Protein 5XP0 (pdb70)

Sequence (269 aa):
HTLLLITKPSLQATALLQHLKQSLAITGKLHNIQRSLEDISAGCIVLMDMMEADKKLIHYWQDNLSRKNNNIKTLLLNTPDDYPYREIENWPHINGVFYATEDQEHVVSGLQGILRGECYFSQKLASYLITHHSSHGHTLLLITKPSLQATALLQHLKQSLAITGKLHNIQRSLEDISAGCIVLMDMMEADKKLIHYWQDNLSRKNNNIKTLLLNTPDDYPYREIENWPHINGVFYATEDQEHVVSGLQGILRGECYFSQKLASYLITH

InterPro domains:
  IPR000792 Transcription regulator LuxR, C-terminal [PF00196] (155-210)
  IPR000792 Transcription regulator LuxR, C-terminal [PR00038] (156-170)
  IPR000792 Transcription regulator LuxR, C-terminal [PR00038] (170-186)
  IPR000792 Transcription regulator LuxR, C-terminal [PR00038] (186-198)
  IPR000792 Transcription regulator LuxR, C-terminal [PS00622] (170-197)
  IPR000792 Transcription regulator LuxR, C-terminal [PS50043] (149-214)
  IPR000792 Transcription regulator LuxR, C-terminal [SM00421] (153-210)
  IPR000792 Transcription regulator LuxR, C-terminal [cd06170] (156-212)
  IPR016032 Signal transduction response regulator, C-terminal effector [SSF46894] (148-212)
  IPR036388 Winged helix-like DNA-binding domain superfamily [G3DSA:1.10.10.10] (149-214)
  IPR049151 CsgD-like, receiver domain [PF21155] (24-132)

Organism: Salmonella typhimurium (strain LT2 / SGSC1412 / ATCC 700720) (NCBI:txid99287)

Secondary structure (DSSP, 8-state):
-EEEEEE---HHHHHHHHHHHHHHT-EEEEEETTS------TTEEEEEEGGG--HHHHHHHHHHHHSS-SS-EEEEES--SSS-HHHHHTSTTEEEE---SS-HHHHHHHHHHHHTT--B--HHHHHHHHT-/--SSS-EEEEEE---HHHHHHHHHHHHHHT--EEEEETTS--S---TTEEEEEEGGG--HHHHHHHHHHHHT--SS-EEEEESPPTT--HHHHHHSTTEEEE---SS-HHHHHHHHHHHHTT--B--HHHHHHHHT-

Solvent-accessible surface area: 13305 Å² total; per-residue (Å²): 109,24,1,15,0,0,0,53,38,5,0,10,0,15,4,0,14,60,63,1,52,134,46,17,95,31,80,3,128,48,25,36,3,136,160,90,52,103,84,16,67,67,21,6,1,0,0,0,1,10,70,36,20,84,136,179,33,10,132,76,0,28,92,29,4,63,61,53,54,76,109,8,45,0,0,0,0,4,4,76,93,123,16,47,58,152,36,0,78,100,4,23,52,31,27,0,3,2,57,30,39,133,63,7,103,94,2,20,60,5,0,70,3,0,50,156,61,83,72,53,40,56,163,155,0,28,60,81,38,142,104,103,140,66,97,96,30,28,21,2,17,0,0,0,54,35,5,0,10,0,11,4,0,14,48,60,0,64,141,50,18,97,20,72,2,138,48,29,41,4,134,165,86,51,110,85,39,70,57,7,6,2,2,0,1,1,10,72,32,22,78,173,170,28,33,118,76,1,35,67,18,10,63,177,30,48,52,117,9,49,0,0,0,0,3,5,65,109,131,27,45,51,155,66,0,76,100,3,25,60,29,23,0,6,2,88,29,29,148,57,15,108,95,0,17,64,4,2,69,5,0,42,154,61,87,71,61,42,64,164,143,2,28,60,83,34,138,105,99

Structure (mmCIF, N/CA/C/O backbone):
data_5XP0
#
_entry.id   5XP0
#
_cell.length_a   57.758
_cell.length_b   57.758
_cell.length_c   207.742
_cell.angle_alpha   90.00
_cell.angle_beta   90.00
_cell.angle_gamma   90.00
#
_symmetry.space_group_name_H-M   'P 41 21 2'
#
loop_
_entity.id
_entity.type
_entity.pdbx_description
1 polymer 'Probable csgAB operon transcriptional regulatory protein'
2 non-polymer 'MAGNESIUM ION'
3 water water
#
loop_
_atom_site.group_PDB
_atom_site.id
_atom_site.type_symbol
_atom_site.label_atom_id
_atom_site.label_alt_id
_atom_site.label_comp_id
_atom_site.label_asym_id
_atom_site.label_entity_id
_atom_site.label_seq_id
_atom_site.pdbx_PDB_ins_code
_atom_site.Cartn_x
_atom_site.Cartn_y
_atom_site.Cartn_z
_atom_site.occupancy
_atom_site.B_iso_or_equiv
_atom_site.auth_seq_id
_atom_site.auth_comp_id
_atom_site.auth_asym_id
_atom_site.auth_atom_id
_atom_site.pdbx_PDB_model_num
ATOM 1 N N . HIS A 1 18 ? -24.199 23.015 -18.843 1.00 55.61 11 HIS A N 1
ATOM 2 C CA . HIS A 1 18 ? -23.432 21.770 -18.660 1.00 54.06 11 HIS A CA 1
ATOM 3 C C . HIS A 1 18 ? -23.136 21.003 -19.945 1.00 41.18 11 HIS A C 1
ATOM 4 O O . HIS A 1 18 ? -23.998 20.785 -20.760 1.00 41.50 11 HIS A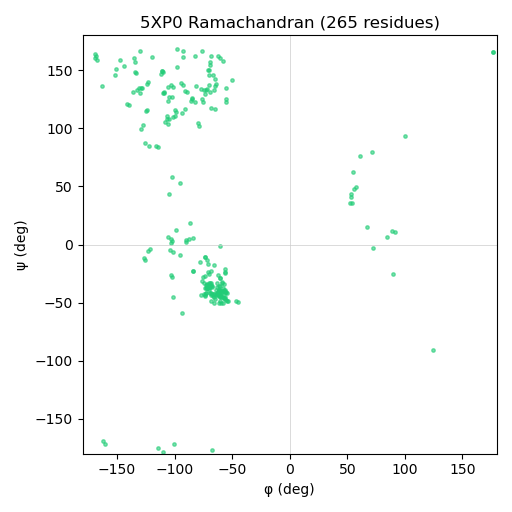 O 1
ATOM 18 N N . THR A 1 19 ? -21.891 20.556 -20.073 1.00 32.65 12 THR A N 1
ATOM 19 C CA . THR A 1 19 ? -21.473 19.782 -21.229 1.00 28.75 12 THR A CA 1
ATOM 20 C C . THR A 1 19 ? -20.349 18.848 -20.784 1.00 32.17 12 THR A C 1
ATOM 21 O O . THR A 1 19 ? -19.646 19.123 -19.803 1.00 34.37 12 THR A O 1
ATOM 32 N N . LEU A 1 20 ? -20.236 17.699 -21.447 1.00 24.62 13 LEU A N 1
ATOM 33 C CA . LEU A 1 20 ? -19.239 16.701 -21.065 1.00 26.15 13 LEU A CA 1
ATOM 34 C C . LEU A 1 20 ? -18.001 16.903 -21.909 1.00 27.98 13 LEU A C 1
ATOM 35 O O . LEU A 1 20 ? -18.106 17.163 -23.108 1.00 29.37 13 LEU A O 1
ATOM 51 N N . LEU A 1 21 ? -16.826 16.779 -21.289 1.00 23.51 14 LEU A N 1
ATOM 52 C CA . LEU A 1 21 ? -15.559 16.882 -22.034 1.00 24.74 14 LEU A CA 1
ATOM 53 C C . LEU A 1 21 ? -14.777 15.651 -21.622 1.00 23.57 14 LEU A C 1
ATOM 54 O O . LEU A 1 21 ? -14.244 15.577 -20.508 1.00 26.96 14 LEU A O 1
ATOM 70 N N . LEU A 1 22 ? -14.810 14.641 -22.471 1.00 23.79 15 LEU A N 1
ATOM 71 C CA . LEU A 1 22 ? -14.173 13.385 -22.144 1.00 19.44 15 LEU A CA 1
ATOM 72 C C . LEU A 1 22 ? -12.753 13.481 -22.677 1.00 22.04 15 LEU A C 1
ATOM 73 O O . LEU A 1 22 ? -12.555 13.639 -23.885 1.00 27.11 15 LEU A O 1
ATOM 89 N N . ILE A 1 23 ? -11.775 13.427 -21.785 1.00 23.37 16 ILE A N 1
ATOM 90 C CA . ILE A 1 23 ? -10.375 13.618 -22.156 1.00 21.15 16 ILE A CA 1
ATOM 91 C C . ILE A 1 23 ? -9.717 12.245 -22.086 1.00 30.27 16 ILE A C 1
ATOM 92 O O . ILE A 1 23 ? -9.486 11.689 -21.007 1.00 24.77 16 ILE A O 1
ATOM 108 N N . THR A 1 24 ? -9.399 11.680 -23.230 1.00 25.32 17 THR A N 1
ATOM 109 C CA . THR A 1 24 ? -8.985 10.283 -23.242 1.00 21.11 17 THR A CA 1
ATOM 110 C C . THR A 1 24 ? -8.225 10.039 -24.531 1.00 22.55 17 THR A C 1
ATOM 111 O O . THR A 1 24 ? -7.864 10.982 -25.241 1.00 23.85 17 THR A O 1
ATOM 122 N N . LYS A 1 25 ? -7.923 8.757 -24.796 1.00 26.70 18 LYS A N 1
ATOM 123 C CA . LYS A 1 25 ? -7.396 8.382 -26.093 1.00 28.80 18 LYS A CA 1
ATOM 124 C C . LYS A 1 25 ? -8.565 8.162 -27.056 1.00 23.73 18 LYS A C 1
ATOM 125 O O . LYS A 1 25 ? -9.459 7.377 -26.763 1.00 26.87 18 LYS A O 1
ATOM 144 N N . PRO A 1 26 ? -8.591 8.814 -28.203 1.00 23.64 19 PRO A N 1
ATOM 145 C CA . PRO A 1 26 ? -9.743 8.646 -29.098 1.00 25.36 19 PRO A CA 1
ATOM 146 C C . PRO A 1 26 ? -9.828 7.205 -29.580 1.00 32.52 19 PRO A C 1
ATOM 147 O O . PRO A 1 26 ? -8.824 6.573 -29.889 1.00 26.31 19 PRO A O 1
ATOM 158 N N . SER A 1 27 ? -11.031 6.674 -29.607 1.00 30.63 20 SER A N 1
ATOM 159 C CA . SER A 1 27 ? -11.217 5.274 -29.941 1.00 30.14 20 SER A CA 1
ATOM 160 C C . SER A 1 27 ? -12.706 5.099 -30.136 1.00 32.38 20 SER A C 1
ATOM 161 O O . SER A 1 27 ? -13.501 5.943 -29.701 1.00 25.20 20 SER A O 1
ATOM 169 N N . LEU A 1 28 ? -13.083 4.021 -30.831 1.00 30.29 21 LEU A N 1
ATOM 170 C CA . LEU A 1 28 ? -14.500 3.764 -31.009 1.00 24.50 21 LEU A CA 1
ATOM 171 C C . LEU A 1 28 ? -15.166 3.633 -29.657 1.00 21.99 21 LEU A C 1
ATOM 172 O O . LEU A 1 28 ? -16.288 4.118 -29.443 1.00 24.52 21 LEU A O 1
ATOM 188 N N . GLN A 1 29 ? -14.491 2.975 -28.716 1.00 23.21 22 GLN A N 1
ATOM 189 C CA . GLN A 1 29 ? -15.141 2.767 -27.443 1.00 23.87 22 GLN A CA 1
ATOM 190 C C . GLN A 1 29 ? -15.305 4.086 -26.704 1.00 23.46 22 GLN A C 1
ATOM 191 O O . GLN A 1 29 ? -16.338 4.300 -26.074 1.00 24.96 22 GLN A O 1
ATOM 205 N N . ALA A 1 30 ? -14.358 5.020 -26.837 1.00 25.93 23 ALA A N 1
ATOM 206 C CA . ALA A 1 30 ? -14.548 6.327 -26.207 1.00 19.20 23 ALA A CA 1
ATOM 207 C C . ALA A 1 30 ? -15.764 7.048 -26.778 1.00 23.76 23 ALA A C 1
ATOM 208 O O . ALA A 1 30 ? -16.568 7.625 -26.030 1.00 25.01 23 ALA A O 1
ATOM 215 N N . THR A 1 31 ? -15.942 7.002 -28.096 1.00 24.87 24 THR A N 1
ATOM 216 C CA . THR A 1 31 ? -17.143 7.579 -28.674 1.00 25.37 24 THR A CA 1
ATOM 217 C C . THR A 1 31 ? -18.378 6.874 -28.153 1.00 23.70 24 THR A C 1
ATOM 218 O O . THR A 1 31 ? -19.385 7.532 -27.871 1.00 23.66 24 THR A O 1
ATOM 229 N N . ALA A 1 32 ? -18.325 5.535 -27.985 1.00 27.41 25 ALA A N 1
ATOM 230 C CA . ALA A 1 32 ? -19.480 4.813 -27.473 1.00 28.41 25 ALA A CA 1
ATOM 231 C C . ALA A 1 32 ? -19.839 5.276 -26.062 1.00 30.79 25 ALA A C 1
ATOM 232 O O . ALA A 1 32 ? -21.016 5.430 -25.730 1.00 25.87 25 ALA A O 1
ATOM 239 N N . LEU A 1 33 ? -18.851 5.467 -25.211 1.00 23.92 26 LEU A N 1
ATOM 240 C CA . LEU A 1 33 ? -19.151 5.931 -23.849 1.00 27.35 26 LEU A CA 1
ATOM 241 C C . LEU A 1 33 ? -19.701 7.356 -23.874 1.00 19.32 26 LEU A C 1
ATOM 242 O O . LEU A 1 33 ? -20.711 7.660 -23.219 1.00 27.14 26 LEU A O 1
ATOM 258 N N . LEU A 1 34 ? -19.072 8.236 -24.659 1.00 24.03 27 LEU A N 1
ATOM 259 C CA . LEU A 1 34 ? -19.542 9.620 -24.718 1.00 24.06 27 LEU A CA 1
ATOM 260 C C . LEU A 1 34 ? -20.994 9.670 -25.146 1.00 28.10 27 LEU A C 1
ATOM 261 O O . LEU A 1 34 ? -21.803 10.358 -24.524 1.00 23.96 27 LEU A O 1
ATOM 277 N N . GLN A 1 35 ? -21.356 8.911 -26.183 1.00 24.77 28 GLN A N 1
ATOM 278 C CA . GLN A 1 35 ? -22.735 8.896 -26.636 1.00 25.61 28 GLN A CA 1
ATOM 279 C C . GLN A 1 35 ? -23.661 8.390 -25.538 1.00 21.91 28 GLN A C 1
ATOM 280 O O . GLN A 1 35 ? -24.766 8.928 -25.356 1.00 27.16 28 GLN A O 1
ATOM 294 N N . HIS A 1 36 ? -23.262 7.322 -24.845 1.00 24.75 29 HIS A N 1
ATOM 295 C CA . HIS A 1 36 ? -24.110 6.794 -23.788 1.00 28.77 29 HIS A CA 1
ATOM 296 C C . HIS A 1 36 ? -24.304 7.837 -22.680 1.00 28.73 29 HIS A C 1
ATOM 297 O O . HIS A 1 36 ? -25.418 8.019 -22.188 1.00 25.89 29 HIS A O 1
ATOM 311 N N . LEU A 1 37 ? -23.238 8.557 -22.299 1.00 25.77 30 LEU A N 1
ATOM 312 C CA . LEU A 1 37 ? -23.384 9.553 -21.219 1.00 30.23 30 LEU A CA 1
ATOM 313 C C . LEU A 1 37 ? -24.236 10.732 -21.673 1.00 31.44 30 LEU A C 1
ATOM 314 O O . LEU A 1 37 ? -25.092 11.221 -20.925 1.00 27.98 30 LEU A O 1
ATOM 330 N N . LYS A 1 38 ? -24.028 11.192 -22.905 1.00 25.83 31 LYS A N 1
ATOM 331 C CA . LYS A 1 38 ? -24.835 12.277 -23.453 1.00 25.09 31 LYS A CA 1
ATOM 332 C C . LYS A 1 38 ? -26.295 11.918 -23.450 1.00 25.13 31 LYS A C 1
ATOM 333 O O . LYS A 1 38 ? -27.147 12.747 -23.126 1.00 28.76 31 LYS A O 1
ATOM 352 N N . GLN A 1 39 ? -26.603 10.700 -23.874 1.00 28.11 32 GLN A N 1
ATOM 353 C CA . GLN A 1 39 ? -27.989 10.264 -23.994 1.00 23.14 32 GLN A CA 1
ATOM 354 C C . GLN A 1 39 ? -28.607 9.982 -22.647 1.00 30.21 32 GLN A C 1
ATOM 355 O O . GLN A 1 39 ? -29.825 10.160 -22.482 1.00 34.22 32 GLN A O 1
ATOM 369 N N . SER A 1 40 ? -27.807 9.505 -21.690 1.00 29.55 33 SER A N 1
ATOM 370 C CA . SER A 1 40 ? -28.324 9.215 -20.359 1.00 29.72 33 SER A CA 1
ATOM 371 C C . SER A 1 40 ? -28.540 10.482 -19.534 1.00 34.33 33 SER A C 1
ATOM 372 O O . SER A 1 40 ? -29.404 10.513 -18.656 1.00 32.75 33 SER A O 1
ATOM 380 N N . LEU A 1 41 ? -27.741 11.505 -19.758 1.00 29.93 34 LEU A N 1
ATOM 381 C CA . LEU A 1 41 ? -27.829 12.749 -19.017 1.00 32.00 34 LEU A CA 1
ATOM 382 C C . LEU A 1 41 ? -28.535 13.888 -19.733 1.00 39.05 34 LEU A C 1
ATOM 383 O O . LEU A 1 41 ? -28.663 14.965 -19.164 1.00 31.50 34 LEU A O 1
ATOM 399 N N . ALA A 1 42 ? -28.889 13.709 -20.988 1.00 33.78 35 ALA A N 1
ATOM 400 C CA . ALA A 1 42 ? -29.471 14.736 -21.828 1.00 25.52 35 ALA A CA 1
ATOM 401 C C . ALA A 1 42 ? -28.600 15.978 -21.919 1.00 30.47 35 ALA A C 1
ATOM 402 O O . ALA A 1 42 ? -29.109 17.095 -21.944 1.00 28.68 35 ALA A O 1
ATOM 409 N N . ILE A 1 43 ? -27.297 15.785 -22.175 1.00 29.67 36 ILE A N 1
ATOM 410 C CA . ILE A 1 43 ? -26.400 16.925 -22.371 1.00 34.93 36 ILE A CA 1
ATOM 411 C C . ILE A 1 43 ? -25.483 16.679 -23.574 1.00 26.87 36 ILE A C 1
ATOM 412 O O . ILE A 1 43 ? -25.345 15.566 -24.061 1.00 29.27 36 ILE A O 1
ATOM 428 N N . THR A 1 44 ? -24.922 17.758 -24.088 1.00 31.75 37 THR A N 1
ATOM 429 C CA . THR A 1 44 ? -23.942 17.703 -25.165 1.00 33.68 37 THR A CA 1
ATOM 430 C C . THR A 1 44 ? -22.617 17.269 -24.589 1.00 26.88 37 THR A C 1
ATOM 431 O O . THR A 1 44 ? -22.446 17.183 -23.374 1.00 28.67 37 THR A O 1
ATOM 442 N N . GLY A 1 45 ? -21.696 16.906 -25.469 1.00 24.79 38 GLY A N 1
ATOM 443 C CA . GLY A 1 45 ? -20.387 16.452 -25.026 1.00 25.90 38 GLY A CA 1
ATOM 444 C C . GLY A 1 45 ? -19.433 16.375 -26.196 1.00 29.23 38 GLY A C 1
ATOM 445 O O . GLY A 1 45 ? -19.847 16.368 -27.364 1.00 25.86 38 GLY A O 1
ATOM 449 N N . LYS A 1 46 ? -18.151 16.330 -25.863 1.00 30.21 39 LYS A N 1
ATOM 450 C CA . LYS A 1 46 ? -17.098 16.249 -26.857 1.00 31.26 39 LYS A CA 1
ATOM 451 C C . LYS A 1 46 ? -15.986 15.376 -26.314 1.00 26.38 39 LYS A C 1
ATOM 452 O O . LYS A 1 46 ? -15.778 15.245 -25.105 1.00 22.33 39 LYS A O 1
ATOM 471 N N . LEU A 1 47 ? -15.277 14.797 -27.225 1.00 22.97 40 LEU A N 1
ATOM 472 C CA . LEU A 1 47 ? -14.118 13.997 -26.915 1.00 20.98 40 LEU A CA 1
ATOM 473 C C . LEU A 1 47 ? -12.901 14.860 -27.200 1.00 30.32 40 LEU A C 1
ATOM 474 O O . LEU A 1 47 ? -12.836 15.517 -28.238 1.00 28.66 40 LEU A O 1
ATOM 490 N N . HIS A 1 48 ? -11.934 14.851 -26.309 1.00 26.62 41 HIS A N 1
ATOM 491 C CA . HIS A 1 48 ? -10.668 15.545 -26.561 1.00 27.11 41 HIS A CA 1
ATOM 492 C C . HIS A 1 48 ? -9.501 14.596 -26.301 1.00 31.79 41 HIS A C 1
ATOM 493 O O . HIS A 1 48 ? -9.469 13.904 -25.273 1.00 24.28 41 HIS A O 1
ATOM 507 N N . ASN A 1 49 ? -8.527 14.592 -27.226 1.00 28.63 42 ASN A N 1
ATOM 508 C CA . ASN A 1 49 ? -7.338 13.741 -27.115 1.00 27.78 42 ASN A CA 1
ATOM 509 C C . ASN A 1 49 ? -6.472 14.221 -25.955 1.00 26.81 42 ASN A C 1
ATOM 510 O O . ASN A 1 49 ? -5.976 15.348 -25.970 1.00 25.04 42 ASN A O 1
ATOM 521 N N . ILE A 1 50 ? -6.288 13.367 -24.949 1.00 23.30 43 ILE A N 1
ATOM 522 C CA . ILE A 1 50 ? -5.476 13.691 -23.760 1.00 24.52 43 ILE A CA 1
ATOM 523 C C . ILE A 1 50 ? -4.055 14.100 -24.112 1.00 21.35 43 ILE A C 1
ATOM 524 O O . ILE A 1 50 ? -3.395 14.828 -23.354 1.00 26.73 43 ILE A O 1
ATOM 540 N N . GLN A 1 51 ? -3.558 13.695 -25.259 1.00 25.83 44 GLN A N 1
ATOM 541 C CA . GLN A 1 51 ? -2.196 14.077 -25.624 1.00 27.19 44 GLN A CA 1
ATOM 542 C C . GLN A 1 51 ? -2.143 15.384 -26.398 1.00 34.64 44 GLN A C 1
ATOM 543 O O . GLN A 1 51 ? -1.061 15.770 -26.832 1.00 29.24 44 GLN A O 1
ATOM 557 N N . ARG A 1 52 ? -3.271 16.075 -26.592 1.00 26.74 45 ARG A N 1
ATOM 558 C CA . ARG A 1 52 ? -3.282 17.343 -27.334 1.00 27.27 45 ARG A CA 1
ATOM 559 C C . ARG A 1 52 ? -3.568 18.490 -26.389 1.00 26.44 45 ARG A C 1
ATOM 560 O O . ARG A 1 52 ? -4.264 18.323 -25.373 1.00 30.94 45 ARG A O 1
ATOM 581 N N . SER A 1 53 ? -3.025 19.662 -26.698 1.00 25.98 46 SER A N 1
ATOM 582 C CA . SER A 1 53 ? -3.387 20.807 -25.888 1.00 26.89 46 SER A CA 1
ATOM 583 C C . SER A 1 53 ? -4.860 21.156 -26.137 1.00 25.86 46 SER A C 1
ATOM 584 O O . SER A 1 53 ? -5.452 20.792 -27.159 1.00 30.82 46 SER A O 1
ATOM 592 N N . LEU A 1 54 ? -5.419 21.937 -25.208 1.00 32.87 47 LEU A N 1
ATOM 593 C CA . LEU A 1 54 ? -6.799 22.412 -25.255 1.00 38.74 47 LEU A CA 1
ATOM 594 C C . LEU A 1 54 ? -6.792 23.916 -25.013 1.00 46.73 47 LEU A C 1
ATOM 595 O O . LEU A 1 54 ? -6.081 24.378 -24.123 1.00 45.07 47 LEU A O 1
ATOM 611 N N . GLU A 1 55 ? -7.445 24.663 -25.836 1.00 56.49 48 GLU A N 1
ATOM 612 C CA . GLU A 1 55 ? -7.350 26.052 -25.673 1.00 82.33 48 GLU A CA 1
ATOM 613 C C . GLU A 1 55 ? -8.449 26.613 -24.842 1.00 87.72 48 GLU A C 1
ATOM 614 O O . GLU A 1 55 ? -8.213 27.207 -23.884 1.00 87.59 48 GLU A O 1
ATOM 618 N N . ASP A 1 56 ? -9.663 26.441 -25.216 1.00 68.11 49 ASP A N 1
ATOM 619 C CA . ASP A 1 56 ? -10.921 26.884 -24.762 1.00 74.38 49 ASP A CA 1
ATOM 620 C C . ASP A 1 56 ? -11.716 25.825 -24.070 1.00 89.00 49 ASP A C 1
ATOM 621 O O . ASP A 1 56 ? -11.947 24.807 -24.635 1.00 121.58 49 ASP A O 1
ATOM 625 N N . ILE A 1 57 ? -12.111 26.075 -22.851 1.00 56.18 50 ILE A N 1
ATOM 626 C CA . ILE A 1 57 ? -12.960 25.187 -22.125 1.00 55.39 50 ILE A CA 1
ATOM 627 C C . ILE A 1 57 ? -14.126 26.064 -21.748 1.00 49.48 50 ILE A C 1
ATOM 628 O O . ILE A 1 57 ? -13.992 26.975 -21.037 1.00 42.87 50 ILE A O 1
ATOM 632 N N . SER A 1 58 ? -15.266 25.736 -22.266 1.00 48.03 51 SER A N 1
ATOM 633 C CA . SER A 1 58 ? -16.456 26.479 -21.989 1.00 49.20 51 SER A CA 1
ATOM 634 C C . SER A 1 58 ? -16.922 26.331 -20.582 1.00 43.25 51 SER A C 1
ATOM 635 O O . SER A 1 58 ? -16.678 25.363 -19.972 1.00 37.19 51 SER A O 1
ATOM 643 N N . ALA A 1 59 ? -17.638 27.332 -20.104 1.00 38.88 52 ALA A N 1
ATOM 644 C CA . ALA A 1 59 ? -18.101 27.301 -18.727 1.00 40.91 52 ALA A CA 1
ATOM 645 C C . ALA A 1 59 ? -19.177 26.228 -18.615 1.00 36.84 52 ALA A C 1
ATOM 646 O O . ALA A 1 59 ? -19.909 25.954 -19.567 1.00 42.01 52 ALA A O 1
ATOM 653 N N . GLY A 1 60 ? -19.224 25.573 -17.471 1.00 38.43 53 GLY A N 1
ATOM 654 C CA . GLY A 1 60 ? -20.127 24.460 -17.266 1.00 48.05 53 GLY A CA 1
ATOM 655 C C . GLY A 1 60 ? -19.614 23.118 -17.743 1.00 40.13 53 GLY A C 1
ATOM 656 O O . GLY A 1 60 ? -20.353 22.135 -17.689 1.00 35.67 53 GLY A O 1
ATOM 660 N N . CYS A 1 61 ? -18.368 23.034 -18.178 1.00 33.55 54 CYS A N 1
ATOM 661 C CA . CYS A 1 61 ? -17.826 21.752 -18.598 1.00 29.67 54 CYS A CA 1
ATOM 662 C C . CYS A 1 61 ? -17.614 20.823 -17.413 1.00 32.34 54 CYS A C 1
ATOM 663 O O . CYS A 1 61 ? -17.093 21.218 -16.369 1.00 35.95 54 CYS A O 1
ATOM 671 N N . ILE A 1 62 ? -17.989 19.569 -17.611 1.00 28.03 55 ILE A N 1
ATOM 672 C CA . ILE A 1 62 ? -17.692 18.459 -16.720 1.00 31.32 55 ILE A CA 1
ATOM 673 C C . ILE A 1 62 ? -16.650 17.622 -17.441 1.00 22.13 55 ILE A C 1
ATOM 674 O O . ILE A 1 62 ? -16.958 17.024 -18.474 1.00 27.86 55 ILE A O 1
ATOM 690 N N . VAL A 1 63 ? -15.412 17.719 -16.987 1.00 25.32 56 VAL A N 1
ATOM 691 C CA . VAL A 1 63 ? -14.267 17.044 -17.580 1.00 28.21 56 VAL A CA 1
ATOM 692 C C . VAL A 1 63 ? -14.191 15.659 -16.985 1.00 30.80 56 VAL A C 1
ATOM 693 O O . VAL A 1 63 ? -14.090 15.496 -15.771 1.00 26.78 56 VAL A O 1
ATOM 706 N N . LEU A 1 64 ? -14.215 14.672 -17.824 1.00 24.78 57 LEU A N 1
ATOM 707 C CA . LEU A 1 64 ? -13.906 13.318 -17.422 1.00 20.18 57 LEU A CA 1
ATOM 708 C C . LEU A 1 64 ? -12.470 13.040 -17.866 1.00 23.86 57 LEU A C 1
ATOM 709 O O . LEU A 1 64 ? -12.184 12.906 -19.053 1.00 26.48 57 LEU A O 1
ATOM 725 N N . MET A 1 65 ? -11.580 12.936 -16.914 1.00 22.01 58 MET A N 1
ATOM 726 C CA . MET A 1 65 ? -10.157 12.810 -17.196 1.00 22.99 58 MET A CA 1
ATOM 727 C C . MET A 1 65 ? -9.777 11.347 -17.074 1.00 25.91 58 MET A C 1
ATOM 728 O O . MET A 1 65 ? -9.782 10.806 -15.971 1.00 29.52 58 MET A O 1
ATOM 742 N N . ASP A 1 66 ? -9.361 10.740 -18.182 1.00 26.87 59 ASP A N 1
ATOM 743 C CA . ASP A 1 66 ? -9.127 9.287 -18.217 1.00 24.15 59 ASP A CA 1
ATOM 744 C C . ASP A 1 66 ? -7.774 8.965 -17.605 1.00 27.77 59 ASP A C 1
ATOM 745 O O . ASP A 1 66 ? -6.709 9.176 -18.206 1.00 29.27 59 ASP A O 1
ATOM 754 N N . MET A 1 67 ? -7.805 8.439 -16.378 1.00 27.93 60 MET A N 1
ATOM 755 C CA . MET A 1 67 ? -6.569 8.223 -15.673 1.00 30.46 60 MET A CA 1
ATOM 756 C C . MET A 1 67 ? -5.753 7.097 -16.256 1.00 28.50 60 MET A C 1
ATOM 757 O O . MET A 1 67 ? -4.549 7.047 -16.031 1.00 34.61 60 MET A O 1
ATOM 771 N N . MET A 1 68 ? -6.370 6.170 -16.954 1.00 27.52 61 MET A N 1
ATOM 772 C CA . MET A 1 68 ? -5.590 5.099 -17.559 1.00 34.07 61 MET A CA 1
ATOM 773 C C . MET A 1 68 ? -4.759 5.579 -18.737 1.00 34.42 61 MET A C 1
ATOM 774 O O . MET A 1 68 ? -3.982 4.804 -19.295 1.00 37.28 61 MET A O 1
ATOM 788 N N . GLU A 1 69 ? -5.025 6.768 -19.239 1.00 31.30 62 GLU A N 1
ATOM 789 C CA . GLU A 1 69 ? -4.270 7.302 -20.342 1.00 31.58 62 GLU A CA 1
ATOM 790 C C . GLU A 1 69 ? -3.322 8.396 -19.894 1.00 37.66 62 GLU A C 1
ATOM 791 O O . GLU A 1 69 ? -2.701 9.054 -20.732 1.00 38.57 62 GLU A O 1
ATOM 803 N N . ALA A 1 70 ? -3.209 8.618 -18.592 1.00 35.64 63 ALA A N 1
ATOM 804 C CA . ALA A 1 70 ? -2.430 9.703 -18.047 1.00 41.57 63 ALA A CA 1
ATOM 805 C C . ALA A 1 70 ? -1.197 9.110 -17.384 1.00 52.52 63 ALA A C 1
ATOM 806 O O . ALA A 1 70 ? -1.304 8.207 -16.546 1.00 53.31 63 ALA A O 1
ATOM 813 N N . ASP A 1 71 ? -0.058 9.672 -17.705 1.00 49.01 64 ASP A N 1
ATOM 814 C CA . ASP A 1 71 ? 1.199 9.393 -17.045 1.00 76.86 64 ASP A CA 1
ATOM 815 C C . ASP A 1 71 ? 1.552 10.643 -16.264 1.00 64.22 64 ASP A C 1
ATOM 816 O O . ASP A 1 71 ? 0.804 11.619 -16.276 1.00 39.66 64 ASP A O 1
ATOM 825 N N . LYS A 1 72 ? 2.696 10.641 -15.589 1.00 80.96 65 LYS A N 1
ATOM 826 C CA . LYS A 1 72 ? 2.929 11.743 -14.669 1.00 67.37 65 LYS A CA 1
ATOM 827 C C . LYS A 1 72 ? 3.100 13.065 -15.399 1.00 53.97 65 LYS A C 1
ATOM 828 O O . LYS A 1 72 ? 2.671 14.099 -14.884 1.00 42.90 65 LYS A O 1
ATOM 847 N N . LYS A 1 73 ? 3.719 13.075 -16.580 1.00 95.61 66 LYS A N 1
ATOM 848 C CA . LYS A 1 73 ? 3.819 14.329 -17.326 1.00 74.44 66 LYS A CA 1
ATOM 849 C C . LYS A 1 73 ? 2.448 14.845 -17.741 1.00 56.93 66 LYS A C 1
ATOM 850 O O . LYS A 1 73 ? 2.214 16.060 -17.777 1.00 43.92 66 LYS A O 1
ATOM 869 N N . LEU A 1 74 ? 1.558 13.948 -18.146 1.00 44.95 67 LEU A N 1
ATOM 870 C CA . LEU A 1 74 ? 0.239 14.388 -18.599 1.00 37.67 67 LEU A CA 1
ATOM 871 C C . LEU A 1 74 ? -0.631 14.861 -17.439 1.00 36.99 67 LEU A C 1
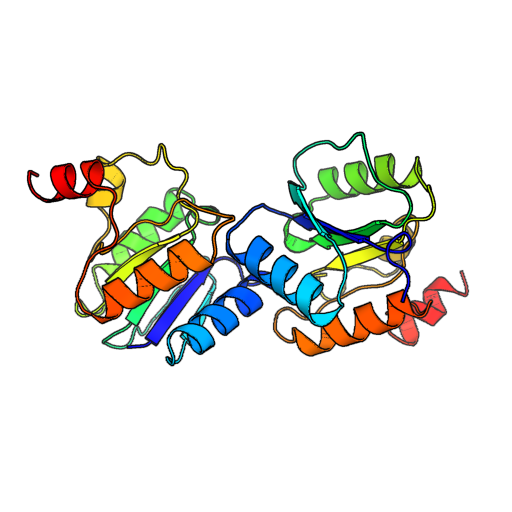ATOM 872 O O . LEU A 1 74 ? -1.384 15.833 -17.582 1.00 40.45 67 LEU A O 1
ATOM 888 N N . ILE A 1 75 ? -0.530 14.198 -16.292 1.00 32.19 68 ILE A N 1
ATOM 889 C CA . ILE A 1 75 ? -1.235 14.661 -15.096 1.00 34.86 68 ILE A CA 1
ATOM 890 C C . ILE A 1 75 ? -0.801 16.079 -14.772 1.00 44.06 68 ILE A C 1
ATOM 891 O O . ILE A 1 75 ? -1.631 16.983 -14.631 1.00 45.08 68 ILE A O 1
ATOM 907 N N . HIS A 1 76 ? 0.522 16.307 -14.725 1.00 42.44 69 HIS A N 1
ATOM 908 C CA . HIS A 1 76 ? 1.032 17.634 -14.423 1.00 46.74 69 HIS A CA 1
ATOM 909 C C . HIS A 1 76 ? 0.546 18.631 -15.459 1.00 43.46 69 HIS A C 1
ATOM 910 O O . HIS A 1 76 ? 0.120 19.740 -15.117 1.00 49.89 69 HIS A O 1
ATOM 924 N N . TYR A 1 77 ? 0.575 18.250 -16.734 1.00 44.98 70 TYR A N 1
ATOM 925 C CA . TYR A 1 77 ? 0.078 19.156 -17.761 1.00 43.30 70 TYR A CA 1
ATOM 926 C C . TYR A 1 77 ? -1.393 19.488 -17.532 1.00 41.42 70 TYR A C 1
ATOM 927 O O . TYR A 1 77 ? -1.782 20.664 -17.572 1.00 40.66 70 TYR A O 1
ATOM 945 N N . TRP A 1 78 ? -2.236 18.463 -17.298 1.00 34.44 71 TRP A N 1
ATOM 946 C CA . TRP A 1 78 ? -3.682 18.702 -17.202 1.00 34.74 71 TRP A CA 1
ATOM 947 C C . TRP A 1 78 ? -4.052 19.376 -15.894 1.00 37.86 71 TRP A C 1
ATOM 948 O O . TRP A 1 78 ? -4.933 20.246 -15.862 1.00 36.41 71 TRP A O 1
ATOM 969 N N . GLN A 1 79 ? -3.379 19.013 -14.804 1.00 35.08 72 GLN A N 1
ATOM 970 C CA . GLN A 1 79 ? -3.609 19.747 -13.566 1.00 43.40 72 GLN A CA 1
ATOM 971 C C . GLN A 1 79 ? -3.272 21.212 -13.767 1.00 46.68 72 GLN A C 1
ATOM 972 O O . GLN A 1 79 ? -4.013 22.101 -13.333 1.00 41.51 72 GLN A O 1
ATOM 986 N N . ASP A 1 80 ? -2.178 21.481 -14.465 1.00 41.17 73 ASP A N 1
ATOM 987 C CA . ASP A 1 80 ? -1.722 22.859 -14.603 1.00 55.74 73 ASP A CA 1
ATOM 988 C C . ASP A 1 80 ? -2.676 23.676 -15.449 1.00 46.63 73 ASP A C 1
ATOM 989 O O . ASP A 1 80 ? -3.041 24.797 -15.081 1.00 40.25 73 ASP A O 1
ATOM 998 N N . ASN A 1 81 ? -3.064 23.158 -16.613 1.00 43.21 74 ASN A N 1
ATOM 999 C CA . ASN A 1 81 ? -3.829 24.018 -17.496 1.00 47.43 74 ASN A CA 1
ATOM 1000 C C . ASN A 1 81 ? -5.300 24.018 -17.144 1.00 35.47 74 ASN A C 1
ATOM 1001 O O . ASN A 1 81 ? -5.982 25.010 -17.428 1.00 52.30 74 ASN A O 1
ATOM 1012 N N . LEU A 1 82 ? -5.802 22.984 -16.471 1.00 39.38 75 LEU A N 1
ATOM 1013 C CA . LEU A 1 82 ? -7.189 23.091 -16.036 1.00 33.90 75 LEU A CA 1
ATOM 1014 C C . LEU A 1 82 ? -7.334 24.016 -14.838 1.00 51.11 75 LEU A C 1
ATOM 1015 O O . LEU A 1 82 ? -8.390 24.625 -14.673 1.00 49.09 75 LEU A O 1
ATOM 1031 N N . SER A 1 83 ? -6.311 24.158 -13.993 1.00 52.20 76 SER A N 1
ATOM 1032 C CA . SER A 1 83 ? -6.467 25.120 -12.900 1.00 71.03 76 SER A CA 1
ATOM 1033 C C . SER A 1 83 ? -6.451 26.551 -13.428 1.00 85.00 76 SER A C 1
ATOM 1034 O O . SER A 1 83 ? -7.168 27.418 -12.916 1.00 77.74 76 SER A O 1
ATOM 1042 N N . ARG A 1 84 ? -5.623 26.824 -14.431 1.00 96.23 77 ARG A N 1
ATOM 1043 C CA . ARG A 1 84 ? -5.832 27.998 -15.259 1.00 77.98 77 ARG A CA 1
ATOM 1044 C C . ARG A 1 84 ? -7.113 27.780 -16.060 1.00 80.90 77 ARG A C 1
ATOM 1045 O O . ARG A 1 84 ? -7.810 26.775 -15.899 1.00 88.26 77 ARG A O 1
ATOM 1049 N N . LYS A 1 85 ? -7.457 28.720 -16.930 1.00 87.91 78 LYS A N 1
ATOM 1050 C CA . LYS A 1 85 ? -8.536 28.407 -17.861 1.00 96.24 78 LYS A CA 1
ATOM 1051 C C . LYS A 1 85 ? -9.896 28.081 -17.243 1.00 96.72 78 LYS A C 1
ATOM 1052 O O . LYS A 1 85 ? -10.258 26.905 -17.147 1.00 89.17 78 LYS A O 1
ATOM 1056 N N . ASN A 1 86 ? -10.635 29.092 -16.782 1.00 110.88 79 ASN A N 1
ATOM 1057 C CA . ASN A 1 86 ? -12.045 28.887 -16.442 1.00 96.61 79 ASN A CA 1
ATOM 1058 C C . ASN A 1 86 ? -12.344 28.061 -15.194 1.00 87.36 79 ASN A C 1
ATOM 1059 O O . ASN A 1 86 ? -12.610 26.859 -15.281 1.00 92.63 79 ASN A O 1
ATOM 1070 N N . ASN A 1 87 ? -12.231 28.688 -14.025 1.00 86.14 80 ASN A N 1
ATOM 1071 C CA . ASN A 1 87 ? -12.590 28.064 -12.756 1.00 92.16 80 ASN A CA 1
ATOM 1072 C C . ASN A 1 87 ? -14.056 27.621 -12.617 1.00 90.68 80 ASN A C 1
ATOM 1073 O O . ASN A 1 87 ? -14.423 27.096 -11.561 1.00 100.34 80 ASN A O 1
ATOM 1077 N N . ASN A 1 88 ? -14.914 27.833 -13.617 1.00 93.22 81 ASN A N 1
ATOM 1078 C CA . ASN A 1 88 ? -16.290 27.308 -13.556 1.00 72.03 81 ASN A CA 1
ATOM 1079 C C . ASN A 1 88 ? -16.439 25.966 -14.274 1.00 55.26 81 ASN A C 1
ATOM 1080 O O . ASN A 1 88 ? -17.341 25.766 -15.087 1.00 48.44 81 ASN A O 1
ATOM 1091 N N . ILE A 1 89 ? -15.595 25.005 -13.925 1.00 52.45 82 ILE A N 1
ATOM 1092 C CA . ILE A 1 89 ? -15.594 23.676 -14.518 1.00 40.30 82 ILE A CA 1
ATOM 1093 C C . ILE A 1 89 ? -15.589 22.691 -13.373 1.00 43.23 82 ILE A C 1
ATOM 1094 O O . ILE A 1 89 ? -15.334 23.051 -12.234 1.00 31.99 82 ILE A O 1
ATOM 1110 N N . LYS A 1 90 ? -15.868 21.441 -13.687 1.00 29.80 83 LYS A N 1
ATOM 1111 C CA . LYS A 1 90 ? -15.834 20.360 -12.724 1.00 26.65 83 LYS A CA 1
ATOM 1112 C C . LYS A 1 90 ? -14.966 19.273 -13.315 1.00 29.27 83 LYS A C 1
ATOM 1113 O O . LYS A 1 90 ? -15.073 18.976 -14.512 1.00 30.90 83 LYS A O 1
ATOM 1132 N N . THR A 1 91 ? -14.065 18.724 -12.512 1.00 28.20 84 THR A N 1
ATOM 1133 C CA . THR A 1 91 ? -13.222 17.619 -12.951 1.00 26.64 84 THR A CA 1
ATOM 1134 C C . THR A 1 91 ? -13.640 16.355 -12.234 1.00 30.31 84 THR A C 1
ATOM 1135 O O . THR A 1 91 ? -13.784 16.350 -11.014 1.00 30.41 84 THR A O 1
ATOM 1146 N N . LEU A 1 92 ? -13.834 15.293 -12.990 1.00 24.53 85 LEU A N 1
ATOM 1147 C CA . LEU A 1 92 ? -13.976 13.965 -12.428 1.00 23.90 85 LEU A CA 1
ATOM 1148 C C . LEU A 1 92 ? -12.924 13.039 -13.031 1.00 26.82 85 LEU A C 1
ATOM 1149 O O . LEU A 1 92 ? -12.631 13.127 -14.218 1.00 28.68 85 LEU A O 1
ATOM 1165 N N . LEU A 1 93 ? -12.343 12.169 -12.201 1.00 22.97 86 LEU A N 1
ATOM 1166 C CA . LEU A 1 93 ? -11.343 11.221 -12.645 1.00 26.13 86 LEU A CA 1
ATOM 1167 C C . LEU A 1 93 ? -12.038 9.946 -13.084 1.00 30.50 86 LEU A C 1
ATOM 1168 O O . LEU A 1 93 ? -12.898 9.417 -12.387 1.00 27.87 86 LEU A O 1
ATOM 1184 N N . LEU A 1 94 ? -11.674 9.470 -14.255 1.00 33.45 87 LEU A N 1
ATOM 1185 C CA . LEU A 1 94 ? -12.274 8.282 -14.831 1.00 26.44 87 LEU A CA 1
ATOM 1186 C C . LEU A 1 94 ? -11.250 7.149 -14.838 1.00 21.85 87 LEU A C 1
ATOM 1187 O O . LEU A 1 94 ? -10.053 7.362 -15.056 1.00 27.81 87 LEU A O 1
ATOM 1203 N N . ASN A 1 95 ? -11.743 5.928 -14.716 1.00 28.04 88 ASN A N 1
ATOM 1204 C CA . ASN A 1 95 ? -10.876 4.755 -14.746 1.00 27.72 88 ASN A CA 1
ATOM 1205 C C . ASN A 1 95 ? -9.738 4.874 -13.733 1.00 37.21 88 ASN A C 1
ATOM 1206 O O . ASN A 1 95 ? -8.611 4.472 -13.998 1.00 28.99 88 ASN A O 1
ATOM 1217 N N . THR A 1 96 ? -10.044 5.370 -12.548 1.00 29.31 89 THR A N 1
ATOM 1218 C CA . THR A 1 96 ? -9.011 5.651 -11.564 1.00 28.82 89 THR A CA 1
ATOM 1219 C C . THR A 1 96 ? -8.492 4.360 -10.941 1.00 27.20 89 THR A C 1
ATOM 1220 O O . THR A 1 96 ? -9.301 3.541 -10.498 1.00 31.63 89 THR A O 1
ATOM 1231 N N . PRO A 1 97 ? -7.158 4.185 -10.836 1.00 29.72 90 PRO A N 1
ATOM 1232 C CA . PRO A 1 97 ? -6.544 2.948 -10.306 1.00 42.46 90 PRO A CA 1
ATOM 1233 C C . PRO A 1 97 ? -6.938 2.480 -8.918 1.00 49.55 90 PRO A C 1
ATOM 1234 O O . PRO A 1 97 ? -6.737 1.301 -8.619 1.00 84.59 90 PRO A O 1
ATOM 1245 N N . ASP A 1 98 ? -7.458 3.331 -8.063 1.00 35.30 91 ASP A N 1
ATOM 1246 C CA . ASP A 1 98 ? -8.106 2.849 -6.840 1.00 72.69 91 ASP A CA 1
ATOM 1247 C C . ASP A 1 98 ? -7.158 2.720 -5.679 1.00 47.79 91 ASP A C 1
ATOM 1248 O O . ASP A 1 98 ? -7.565 3.028 -4.561 1.00 51.80 91 ASP A O 1
ATOM 1257 N N . ASP A 1 99 ? -5.873 2.526 -5.942 1.00 43.61 92 ASP A N 1
ATOM 1258 C CA . ASP A 1 99 ? -4.857 2.903 -4.979 1.00 55.04 92 ASP A CA 1
ATOM 1259 C C . ASP A 1 99 ? -4.258 4.254 -5.351 1.00 48.75 92 ASP A C 1
ATOM 1260 O O . ASP A 1 99 ? -3.268 4.683 -4.747 1.00 39.41 92 ASP A O 1
ATOM 1269 N N . TYR A 1 100 ? -4.887 4.974 -6.283 1.00 42.78 93 TYR A N 1
ATOM 1270 C CA . TYR A 1 100 ? -4.496 6.352 -6.527 1.00 42.91 93 TYR A CA 1
ATOM 1271 C C . TYR A 1 100 ? -4.569 7.118 -5.206 1.00 37.83 93 TYR A C 1
ATOM 1272 O O . TYR A 1 100 ? -5.634 7.127 -4.549 1.00 39.79 93 TYR A O 1
ATOM 1290 N N . PRO A 1 101 ? -3.472 7.727 -4.763 1.00 38.46 94 PRO A N 1
ATOM 1291 C CA . PRO A 1 101 ? -3.440 8.266 -3.403 1.00 41.57 94 PRO A CA 1
ATOM 1292 C C . PRO A 1 101 ? -4.425 9.412 -3.212 1.00 44.81 94 PRO A C 1
ATOM 1293 O O . PRO A 1 101 ? -4.629 10.256 -4.085 1.00 39.11 94 PRO A O 1
ATOM 1304 N N . TYR A 1 102 ? -5.027 9.448 -2.034 1.00 47.99 95 TYR A N 1
ATOM 1305 C CA . TYR A 1 102 ? -5.935 10.539 -1.712 1.00 38.86 95 TYR A CA 1
ATOM 1306 C C . TYR A 1 102 ? -5.263 11.898 -1.860 1.00 40.32 95 TYR A C 1
ATOM 1307 O O . TYR A 1 102 ? -5.869 12.849 -2.363 1.00 35.90 95 TYR A O 1
ATOM 1325 N N . ARG A 1 103 ? -4.007 12.013 -1.433 1.00 37.01 96 ARG A N 1
ATOM 1326 C CA . ARG A 1 103 ? -3.310 13.289 -1.575 1.00 40.80 96 ARG A CA 1
ATOM 1327 C C . ARG A 1 103 ? -3.198 13.693 -3.042 1.00 45.17 96 ARG A C 1
ATOM 1328 O O . ARG A 1 103 ? -3.176 14.891 -3.346 1.00 40.11 96 ARG A O 1
ATOM 1349 N N . GLU A 1 104 ? -3.154 12.711 -3.959 1.00 37.80 97 GLU A N 1
ATOM 1350 C CA . GLU A 1 104 ? -3.078 13.009 -5.392 1.00 39.90 97 GLU A CA 1
ATOM 1351 C C . GLU A 1 104 ? -4.398 13.504 -5.905 1.00 39.33 97 GLU A C 1
ATOM 1352 O O . GLU A 1 104 ? -4.450 14.413 -6.753 1.00 42.15 97 GLU A O 1
ATOM 1364 N N . ILE A 1 105 ? -5.469 12.828 -5.489 1.00 36.72 98 ILE A N 1
ATOM 1365 C CA . ILE A 1 105 ? -6.802 13.263 -5.877 1.00 29.82 98 ILE A CA 1
ATOM 1366 C C . ILE A 1 105 ? -6.999 14.703 -5.438 1.00 38.49 98 ILE A C 1
ATOM 1367 O O . ILE A 1 105 ? -7.418 15.557 -6.224 1.00 39.31 98 ILE A O 1
ATOM 1383 N N . GLU A 1 106 ? -6.602 15.010 -4.192 1.00 39.94 99 GLU A N 1
ATOM 1384 C CA . GLU A 1 106 ? -6.806 16.346 -3.639 1.00 36.81 99 GLU A CA 1
ATOM 1385 C C . GLU A 1 106 ? -6.124 17.428 -4.464 1.00 43.29 99 GLU A C 1
ATOM 1386 O O . GLU A 1 106 ? -6.635 18.556 -4.545 1.00 41.76 99 GLU A O 1
ATOM 1398 N N . ASN A 1 107 ? -4.971 17.111 -5.073 1.00 40.80 100 ASN A N 1
ATOM 1399 C CA . ASN A 1 107 ? -4.202 18.073 -5.858 1.00 44.75 100 ASN A CA 1
ATOM 1400 C C . ASN A 1 107 ? -4.829 18.391 -7.217 1.00 46.94 100 ASN A C 1
ATOM 1401 O O . ASN A 1 107 ? -4.344 19.294 -7.913 1.00 40.12 100 ASN A O 1
ATOM 1412 N N . TRP A 1 108 ? -5.839 17.658 -7.649 1.00 42.95 101 TRP A N 1
ATOM 1413 C CA . TRP A 1 108 ? -6.512 18.024 -8.890 1.00 37.94 101 TRP A CA 1
ATOM 1414 C C . TRP A 1 108 ? -7.338 19.287 -8.686 1.00 46.02 101 TRP A C 1
ATOM 1415 O O . TRP A 1 108 ? -8.056 19.387 -7.696 1.00 39.31 101 TRP A O 1
ATOM 1436 N N . PRO A 1 109 ? -7.275 20.264 -9.587 1.00 41.31 102 PRO A N 1
ATOM 1437 C CA . PRO A 1 109 ? -8.151 21.430 -9.438 1.00 44.46 102 PRO A CA 1
ATOM 1438 C C . PRO A 1 109 ? -9.605 21.083 -9.716 1.00 39.33 102 PRO A C 1
ATOM 1439 O O . PRO A 1 109 ? -9.922 20.203 -10.522 1.00 36.00 102 PRO A O 1
ATOM 1450 N N . HIS A 1 110 ? -10.500 21.811 -9.047 1.00 33.16 103 HIS A N 1
ATOM 1451 C CA . HIS A 1 110 ? -11.949 21.674 -9.248 1.00 33.19 103 HIS A CA 1
ATOM 1452 C C . HIS A 1 110 ? -12.422 20.223 -9.115 1.00 32.84 103 HIS A C 1
ATOM 1453 O O . HIS A 1 110 ? -13.357 19.787 -9.789 1.00 35.15 103 HIS A O 1
ATOM 1467 N N . ILE A 1 111 ? -11.816 19.460 -8.218 1.00 35.54 104 ILE A N 1
ATOM 1468 C CA . ILE A 1 111 ? -12.089 18.025 -8.211 1.00 33.74 104 ILE A CA 1
ATOM 1469 C C . ILE A 1 111 ? -13.467 17.786 -7.598 1.00 40.22 104 ILE A C 1
ATOM 1470 O O . ILE A 1 111 ? -13.726 18.168 -6.448 1.00 35.34 104 ILE A O 1
ATOM 1486 N N . ASN A 1 112 ? -14.350 17.124 -8.358 1.00 29.76 105 ASN A N 1
ATOM 1487 C CA . ASN A 1 112 ? -15.733 16.885 -7.940 1.00 35.13 105 ASN A CA 1
ATOM 1488 C C . ASN A 1 112 ? -16.111 15.409 -7.877 1.00 37.18 105 ASN A C 1
ATOM 1489 O O . ASN A 1 112 ? -17.235 15.076 -7.470 1.00 31.20 105 ASN A O 1
ATOM 1500 N N . GLY A 1 113 ? -15.232 14.509 -8.267 1.00 33.03 106 GLY A N 1
ATOM 1501 C CA . GLY A 1 113 ? -15.567 13.099 -8.144 1.00 32.67 106 GLY A CA 1
ATOM 1502 C C . GLY A 1 113 ? -14.470 12.239 -8.725 1.00 29.98 106 GLY A C 1
ATOM 1503 O O . GLY A 1 113 ? -13.562 12.723 -9.411 1.00 28.77 106 GLY A O 1
ATOM 1507 N N . VAL A 1 114 ? -14.554 10.955 -8.389 1.00 31.17 107 VAL A N 1
ATOM 1508 C CA . VAL A 1 114 ? -13.592 9.929 -8.776 1.00 31.54 107 VAL A CA 1
ATOM 1509 C C . VAL A 1 114 ? -14.361 8.653 -9.102 1.00 34.62 107 VAL A C 1
ATOM 1510 O O . VAL A 1 114 ? -15.025 8.084 -8.236 1.00 32.02 107 VAL A O 1
ATOM 1523 N N . PHE A 1 115 ? -14.215 8.161 -10.313 1.00 27.98 108 PHE A N 1
ATOM 1524 C CA . PHE A 1 115 ? -14.809 6.893 -10.716 1.00 29.42 108 PHE A CA 1
ATOM 1525 C C . PHE A 1 115 ? -13.715 5.852 -10.770 1.00 30.85 108 PHE A C 1
ATOM 1526 O O . PHE A 1 115 ? -12.717 6.044 -11.463 1.00 31.54 108 PHE A O 1
ATOM 1543 N N . TYR A 1 116 ? -13.934 4.747 -10.072 1.00 31.53 109 TYR A N 1
ATOM 1544 C CA . TYR A 1 116 ? -13.045 3.603 -10.093 1.00 35.95 109 TYR A CA 1
ATOM 1545 C C . TYR A 1 116 ? -13.568 2.467 -10.975 1.00 36.68 109 TYR A C 1
ATOM 1546 O O . TYR A 1 116 ? -12.770 1.690 -11.492 1.00 46.90 109 TYR A O 1
ATOM 1564 N N . ALA A 1 117 ? -14.892 2.340 -11.145 1.00 36.20 110 ALA A N 1
ATOM 1565 C CA . ALA A 1 117 ? -15.462 1.165 -11.807 1.00 48.50 110 ALA A CA 1
ATOM 1566 C C . ALA A 1 117 ? -15.204 1.247 -13.299 1.00 40.57 110 ALA A C 1
ATOM 1567 O O . ALA A 1 117 ? -15.501 2.260 -13.927 1.00 43.21 110 ALA A O 1
ATOM 1574 N N . THR A 1 118 ? -14.668 0.172 -13.865 1.00 48.10 111 THR A N 1
ATOM 1575 C CA . THR A 1 118 ? -14.528 0.046 -15.311 1.00 47.37 111 THR A CA 1
ATOM 1576 C C . THR A 1 118 ? -15.601 -0.869 -15.909 1.00 41.23 111 THR A C 1
ATOM 1577 O O . THR A 1 118 ? -15.582 -1.118 -17.113 1.00 40.88 111 THR A O 1
ATOM 1588 N N . GLU A 1 119 ? -16.536 -1.371 -15.091 1.00 36.24 112 GLU A N 1
ATOM 1589 C CA . GLU A 1 119 ? -17.560 -2.302 -15.549 1.00 47.01 112 GLU A CA 1
ATOM 1590 C C . GLU A 1 119 ? -18.997 -1.898 -15.247 1.00 51.14 112 GLU A C 1
ATOM 1591 O O . GLU A 1 119 ? -19.902 -2.512 -15.815 1.00 50.28 112 GLU A O 1
ATOM 1603 N N . ASP A 1 120 ? -19.248 -0.911 -14.390 1.00 48.35 113 ASP A N 1
ATOM 1604 C CA . ASP A 1 120 ? -20.609 -0.620 -13.933 1.00 51.63 113 ASP A CA 1
ATOM 1605 C C . ASP A 1 120 ? -21.023 0.760 -14.436 1.00 46.48 113 ASP A C 1
ATOM 1606 O O . ASP A 1 120 ? -20.987 1.756 -13.699 1.00 41.03 113 ASP A O 1
ATOM 1615 N N . GLN A 1 121 ? -21.501 0.783 -15.688 1.00 37.37 114 GLN A N 1
ATOM 1616 C CA . GLN A 1 121 ? -21.878 2.030 -16.350 1.00 43.02 114 GLN A CA 1
ATOM 1617 C C . GLN A 1 121 ? -22.975 2.731 -15.594 1.00 37.63 114 GLN A C 1
ATOM 1618 O O . GLN A 1 121 ? -23.055 3.961 -15.583 1.00 32.08 114 GLN A O 1
ATOM 1632 N N . GLU A 1 122 ? -23.876 1.958 -15.025 1.00 39.15 115 GLU A N 1
ATOM 1633 C CA . GLU A 1 122 ? -25.041 2.532 -14.371 1.00 50.21 115 GLU A CA 1
ATOM 1634 C C . GLU A 1 122 ? -24.641 3.303 -13.121 1.00 41.82 115 GLU A C 1
ATOM 1635 O O . GLU A 1 122 ? -25.219 4.356 -12.825 1.00 35.77 115 GLU A O 1
ATOM 1647 N N . HIS A 1 123 ? -23.722 2.735 -12.330 1.00 38.43 116 HIS A N 1
ATOM 1648 C CA . HIS A 1 123 ? -23.053 3.440 -11.229 1.00 42.55 116 HIS A CA 1
ATOM 1649 C C . HIS A 1 123 ? -22.568 4.819 -11.673 1.00 33.81 116 HIS A C 1
ATOM 1650 O O . HIS A 1 123 ? -22.809 5.841 -11.011 1.00 30.45 116 HIS A O 1
ATOM 1664 N N . VAL A 1 124 ? -21.888 4.865 -12.811 1.00 32.80 117 VAL A N 1
ATOM 1665 C CA . VAL A 1 124 ? -21.239 6.096 -13.248 1.00 26.82 117 VAL A CA 1
ATOM 1666 C C . VAL A 1 124 ? -22.272 7.095 -13.738 1.00 33.08 117 VAL A C 1
ATOM 1667 O O . VAL A 1 124 ? -22.207 8.285 -13.422 1.00 36.92 117 VAL A O 1
ATOM 1680 N N . VAL A 1 125 ? -23.245 6.639 -14.517 1.00 31.29 118 VAL A N 1
ATOM 1681 C CA . VAL A 1 125 ? -24.345 7.528 -14.883 1.00 26.42 118 VAL A CA 1
ATOM 1682 C C . VAL A 1 125 ? -24.983 8.124 -13.646 1.00 30.55 118 VAL A C 1
ATOM 1683 O O . VAL A 1 125 ? -25.215 9.346 -13.549 1.00 33.17 118 VAL A O 1
ATOM 1696 N N . SER A 1 126 ? -25.297 7.275 -12.676 1.00 34.90 119 SER A N 1
ATOM 1697 C CA . SER A 1 126 ? -25.961 7.789 -11.481 1.00 34.84 119 SER A CA 1
ATOM 1698 C C . SER A 1 126 ? -25.093 8.824 -10.789 1.00 28.94 119 SER A C 1
ATOM 1699 O O . SER A 1 126 ? -25.583 9.849 -10.314 1.00 33.88 119 SER A O 1
ATOM 1707 N N . GLY A 1 127 ? -23.794 8.588 -10.735 1.00 32.17 120 GLY A N 1
ATOM 1708 C CA . GLY A 1 127 ? -22.917 9.572 -10.147 1.00 32.09 120 GLY A CA 1
ATOM 1709 C C . GLY A 1 127 ? -22.944 10.887 -10.896 1.00 36.94 120 GLY A C 1
ATOM 1710 O O . GLY A 1 127 ? -23.029 11.953 -10.287 1.00 33.36 120 GLY A O 1
ATOM 1714 N N . LEU A 1 128 ? -22.901 10.836 -12.235 1.00 32.17 121 LEU A N 1
ATOM 1715 C CA . LEU A 1 128 ? -22.888 12.078 -12.994 1.00 27.12 121 LEU A CA 1
ATOM 1716 C C . LEU A 1 128 ? -24.217 12.819 -12.903 1.00 26.95 121 LEU A C 1
ATOM 1717 O O . LEU A 1 128 ? -24.242 14.059 -12.862 1.00 33.25 121 LEU A O 1
ATOM 1733 N N . GLN A 1 129 ? -25.321 12.102 -12.803 1.00 29.69 122 GLN A N 1
ATOM 1734 C CA . GLN A 1 129 ? -26.556 12.823 -12.517 1.00 34.41 122 GLN A CA 1
ATOM 1735 C C . GLN A 1 129 ? -26.498 13.498 -11.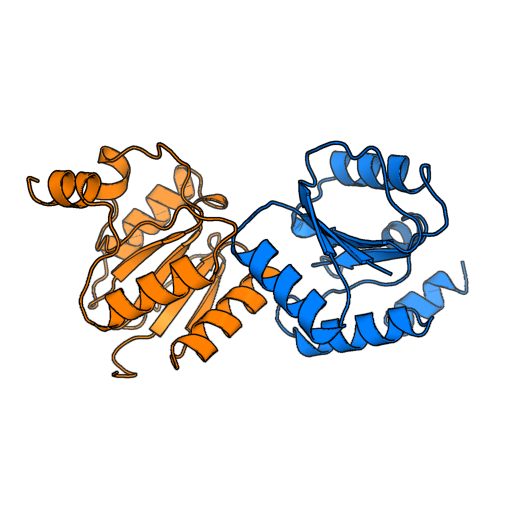157 1.00 36.42 122 GLN A C 1
ATOM 1736 O O . GLN A 1 129 ? -27.050 14.586 -10.990 1.00 36.49 122 GLN A O 1
ATOM 1750 N N . GLY A 1 130 ? -25.818 12.906 -10.177 1.00 39.58 123 GLY A N 1
ATOM 1751 C CA . GLY A 1 130 ? -25.608 13.627 -8.927 1.00 37.59 123 GLY A CA 1
ATOM 1752 C C . GLY A 1 130 ? -24.777 14.886 -9.119 1.00 37.52 123 GLY A C 1
ATOM 1753 O O . GLY A 1 130 ? -25.063 15.939 -8.537 1.00 36.31 123 GLY A O 1
ATOM 1757 N N . ILE A 1 131 ? -23.715 14.792 -9.917 1.00 30.34 124 ILE A N 1
ATOM 1758 C CA . ILE A 1 131 ? -22.890 15.978 -10.143 1.00 30.53 124 ILE A CA 1
ATOM 1759 C C . ILE A 1 131 ? -23.713 17.082 -10.788 1.00 35.79 124 ILE A C 1
ATOM 1760 O O . ILE A 1 131 ? -23.536 18.270 -10.483 1.00 35.89 124 ILE A O 1
ATOM 1776 N N . LEU A 1 132 ? -24.597 16.718 -11.719 1.00 38.27 125 LEU A N 1
ATOM 1777 C CA . LEU A 1 132 ? -25.476 17.723 -12.330 1.00 42.71 125 LEU A CA 1
ATOM 1778 C C . LEU A 1 132 ? -26.393 18.374 -11.316 1.00 48.56 125 LEU A C 1
ATOM 1779 O O . LEU A 1 132 ? -26.874 19.489 -11.553 1.00 46.10 125 LEU A O 1
ATOM 1795 N N . ARG A 1 133 ? -26.708 17.683 -10.222 1.00 45.91 126 ARG A N 1
ATOM 1796 C CA . ARG A 1 133 ? -27.537 18.281 -9.190 1.00 69.65 126 ARG A CA 1
ATOM 1797 C C . ARG A 1 133 ? -26.720 19.059 -8.182 1.00 54.26 126 ARG A C 1
ATOM 1798 O O . ARG A 1 133 ? -27.282 19.539 -7.199 1.00 50.06 126 ARG A O 1
ATOM 1819 N N . GLY A 1 134 ? -25.419 19.189 -8.394 1.00 47.70 127 GLY A N 1
ATOM 1820 C CA . GLY A 1 134 ? -24.557 19.895 -7.468 1.00 50.21 127 GLY A CA 1
ATOM 1821 C C . GLY A 1 134 ? -23.907 19.044 -6.399 1.00 42.05 127 GLY A C 1
ATOM 1822 O O . GLY A 1 134 ? -23.258 19.591 -5.504 1.00 52.37 127 GLY A O 1
ATOM 1826 N N . GLU A 1 135 ? -23.992 17.733 -6.508 1.00 40.55 128 GLU A N 1
ATOM 1827 C CA . GLU A 1 135 ? -23.374 16.815 -5.574 1.00 44.83 128 GLU A CA 1
ATOM 1828 C C . GLU A 1 135 ? -21.986 16.420 -6.088 1.00 52.29 128 GLU A C 1
ATOM 1829 O O . GLU A 1 135 ? -21.638 16.641 -7.250 1.00 40.59 128 GLU A O 1
ATOM 1841 N N . CYS A 1 136 ? -21.163 15.910 -5.191 1.00 46.84 129 CYS A N 1
ATOM 1842 C CA . CYS A 1 136 ? -19.916 15.280 -5.580 1.00 36.05 129 CYS A CA 1
ATOM 1843 C C . CYS A 1 136 ? -20.104 13.773 -5.628 1.00 32.88 129 CYS A C 1
ATOM 1844 O O . CYS A 1 136 ? -21.108 13.236 -5.144 1.00 36.70 129 CYS A O 1
ATOM 1852 N N . TYR A 1 137 ? -19.109 13.083 -6.213 1.00 32.61 130 TYR A N 1
ATOM 1853 C CA . TYR A 1 137 ? -19.103 11.621 -6.278 1.00 34.55 130 TYR A CA 1
ATOM 1854 C C . TYR A 1 137 ? -17.810 11.073 -5.693 1.00 34.18 130 TYR A C 1
ATOM 1855 O O . TYR A 1 137 ? -16.844 10.818 -6.422 1.00 30.85 130 TYR A O 1
ATOM 1873 N N . PHE A 1 138 ? -17.804 10.868 -4.380 1.00 29.80 131 PHE A N 1
ATOM 1874 C CA . PHE A 1 138 ? -16.657 10.334 -3.681 1.00 31.49 131 PHE A CA 1
ATOM 1875 C C . PHE A 1 138 ? -17.125 9.254 -2.732 1.00 37.25 131 PHE A C 1
ATOM 1876 O O . PHE A 1 138 ? -18.217 9.327 -2.165 1.00 30.76 131 PHE A O 1
ATOM 1893 N N . SER A 1 139 ? -16.277 8.275 -2.518 1.00 34.17 132 SER A N 1
ATOM 1894 C CA . SER A 1 139 ? -16.546 7.375 -1.416 1.00 38.25 132 SER A CA 1
ATOM 1895 C C . SER A 1 139 ? -16.636 8.168 -0.119 1.00 43.38 132 SER A C 1
ATOM 1896 O O . SER A 1 139 ? -16.157 9.305 -0.010 1.00 38.98 132 SER A O 1
ATOM 1904 N N . GLN A 1 140 ? -17.304 7.574 0.871 1.00 38.98 133 GLN A N 1
ATOM 1905 C CA . GLN A 1 140 ? -17.380 8.218 2.173 1.00 34.84 133 GLN A CA 1
ATOM 1906 C C . GLN A 1 140 ? -15.987 8.520 2.716 1.00 38.63 133 GLN A C 1
ATOM 1907 O O . GLN A 1 140 ? -15.752 9.587 3.301 1.00 43.61 133 GLN A O 1
ATOM 1921 N N . LYS A 1 141 ? -15.047 7.596 2.550 1.00 38.93 134 LYS A N 1
ATOM 1922 C CA . LYS A 1 141 ? -13.727 7.829 3.143 1.00 41.86 134 LYS A CA 1
ATOM 1923 C C . LYS A 1 141 ? -12.956 8.909 2.381 1.00 39.65 134 LYS A C 1
ATOM 1924 O O . LYS A 1 141 ? -12.237 9.715 2.981 1.00 35.13 134 LYS A O 1
ATOM 1943 N N . LEU A 1 142 ? -13.124 8.980 1.073 1.00 36.24 135 LEU A N 1
ATOM 1944 C CA . LEU A 1 142 ? -12.426 10.005 0.315 1.00 30.32 135 LEU A CA 1
ATOM 1945 C C . LEU A 1 142 ? -13.030 11.374 0.568 1.00 34.35 135 LEU A C 1
ATOM 1946 O O . LEU A 1 142 ? -12.295 12.356 0.774 1.00 36.96 135 LEU A O 1
ATOM 1962 N N . ALA A 1 143 ? -14.373 11.448 0.613 1.00 37.03 136 ALA A N 1
ATOM 1963 C CA . ALA A 1 143 ? -15.044 12.692 0.973 1.00 30.63 136 ALA A CA 1
ATOM 1964 C C . ALA A 1 143 ? -14.587 13.193 2.316 1.00 36.72 136 ALA A C 1
ATOM 1965 O O . ALA A 1 143 ? -14.377 14.396 2.500 1.00 39.05 136 ALA A O 1
ATOM 1972 N N . SER A 1 144 ? -14.441 12.289 3.283 1.00 36.44 137 SER A N 1
ATOM 1973 C CA . SER A 1 144 ? -14.022 12.702 4.607 1.00 37.58 137 SER A CA 1
ATOM 1974 C C . SER A 1 144 ? -12.608 13.275 4.559 1.00 37.21 137 SER A C 1
ATOM 1975 O O . SER A 1 144 ? -12.313 14.301 5.193 1.00 36.51 137 SER A O 1
ATOM 1983 N N . TYR A 1 145 ? -11.725 12.608 3.820 1.00 39.95 138 TYR A N 1
ATOM 1984 C CA . TYR A 1 145 ? -10.361 13.092 3.608 1.00 44.76 138 TYR A CA 1
ATOM 1985 C C . TYR A 1 145 ? -10.372 14.484 2.988 1.00 44.10 138 TYR A C 1
ATOM 1986 O O . TYR A 1 145 ? -9.648 15.377 3.427 1.00 45.60 138 TYR A O 1
ATOM 2004 N N . LEU A 1 146 ? -11.190 14.690 1.956 1.00 40.25 139 LEU A N 1
ATOM 2005 C CA . LEU A 1 146 ? -11.197 15.984 1.286 1.00 34.01 139 LEU A CA 1
ATOM 2006 C C . LEU A 1 146 ? -11.747 17.070 2.186 1.00 39.65 139 LEU A C 1
ATOM 2007 O O . LEU A 1 146 ? -11.290 18.217 2.123 1.00 41.93 139 LEU A O 1
ATOM 2023 N N . ILE A 1 147 ? -12.754 16.750 3.000 1.00 40.85 140 ILE A N 1
ATOM 2024 C CA . ILE A 1 147 ? -13.367 17.780 3.832 1.00 42.28 140 ILE A CA 1
ATOM 2025 C C . ILE A 1 147 ? -12.428 18.183 4.957 1.00 48.22 140 ILE A C 1
ATOM 2026 O O . ILE A 1 147 ? -12.356 19.360 5.340 1.00 57.79 140 ILE A O 1
ATOM 2042 N N . THR A 1 148 ? -11.705 17.217 5.506 1.00 54.53 141 THR A N 1
ATOM 2043 C CA . THR A 1 148 ? -10.829 17.436 6.648 1.00 80.58 141 THR A CA 1
ATOM 2044 C C . THR A 1 148 ? -9.377 17.513 6.176 1.00 89.37 141 THR A C 1
ATOM 2045 O O . THR A 1 148 ? -8.523 16.739 6.591 1.00 87.27 141 THR A O 1
ATOM 2056 N N . HIS A 1 149 ? -9.108 18.457 5.275 1.00 98.53 142 HIS A N 1
ATOM 2057 C CA . HIS A 1 149 ? -7.761 18.641 4.733 1.00 93.69 142 HIS A CA 1
ATOM 2058 C C . HIS A 1 149 ? -7.356 20.114 4.766 1.00 102.06 142 HIS A C 1
ATOM 2059 O O . HIS A 1 149 ? -8.023 20.970 4.184 1.00 103.48 142 HIS A O 1
ATOM 2063 N N . HIS B 1 13 ? -29.019 -16.507 -36.555 1.00 91.47 6 HIS B N 1
ATOM 2064 C CA . HIS B 1 13 ? -29.108 -15.844 -35.259 1.00 89.53 6 HIS B CA 1
ATOM 2065 C C . HIS B 1 13 ? -28.730 -16.788 -34.117 1.00 87.93 6 HIS B C 1
ATOM 2066 O O . HIS B 1 13 ? -29.232 -16.638 -33.005 1.00 71.28 6 HIS B O 1
ATOM 2069 N N . SER B 1 14 ? -27.809 -17.691 -34.296 1.00 90.99 7 SER B N 1
ATOM 2070 C CA . SER B 1 14 ? -27.475 -18.587 -33.203 1.00 114.39 7 SER B CA 1
ATOM 2071 C C . SER B 1 14 ? -26.530 -18.137 -32.109 1.00 95.47 7 SER B C 1
ATOM 2072 O O . SER B 1 14 ? -25.495 -17.581 -32.358 1.00 86.87 7 SER B O 1
ATOM 2080 N N . SER B 1 15 ? -26.907 -18.446 -30.893 1.00 91.90 8 SER B N 1
ATOM 2081 C CA . SER B 1 15 ? -26.162 -18.106 -29.718 1.00 94.34 8 SER B CA 1
ATOM 2082 C C . SER B 1 15 ? -24.949 -18.962 -29.402 1.00 82.02 8 SER B C 1
ATOM 2083 O O . SER B 1 15 ? -24.136 -18.582 -28.634 1.00 78.13 8 SER B O 1
ATOM 2088 N N . HIS B 1 16 ? -24.805 -20.111 -30.011 1.00 91.70 9 HIS B N 1
ATOM 2089 C CA . HIS B 1 16 ? -23.699 -21.016 -29.714 1.00 107.13 9 HIS B CA 1
ATOM 2090 C C . HIS B 1 16 ? -22.428 -21.260 -30.559 1.00 119.87 9 HIS B C 1
ATOM 2091 O O . HIS B 1 16 ? -21.591 -22.033 -30.129 1.00 135.89 9 HIS B O 1
ATOM 2095 N N . GLY B 1 17 ? -22.206 -20.727 -31.729 1.00 120.63 10 GLY B N 1
ATOM 2096 C CA . GLY B 1 17 ? -23.048 -19.833 -32.452 1.00 136.87 10 GLY B CA 1
ATOM 2097 C C . GLY B 1 17 ? -22.164 -18.656 -32.698 1.00 102.48 10 GLY B C 1
ATOM 2098 O O . GLY B 1 17 ? -21.407 -18.532 -33.669 1.00 101.28 10 GLY B O 1
ATOM 2102 N N . HIS B 1 18 ? -22.253 -17.783 -31.750 1.00 80.99 11 HIS B N 1
ATOM 2103 C CA . HIS B 1 18 ? -21.547 -16.578 -31.835 1.00 72.27 11 HIS B CA 1
ATOM 2104 C C . HIS B 1 18 ? -21.455 -15.904 -30.529 1.00 46.00 11 HIS B C 1
ATOM 2105 O O . HIS B 1 18 ? -22.350 -15.831 -29.822 1.00 57.86 11 HIS B O 1
ATOM 2119 N N . THR B 1 19 ? -20.335 -15.422 -30.241 1.00 42.15 12 THR B N 1
ATOM 2120 C CA . THR B 1 19 ? -20.139 -14.658 -29.018 1.00 40.42 12 THR B CA 1
ATOM 2121 C C . THR B 1 19 ? -19.014 -13.648 -29.220 1.00 37.06 12 THR B C 1
ATOM 2122 O O . THR B 1 19 ? -18.026 -13.913 -29.909 1.00 37.61 12 THR B O 1
ATOM 2133 N N . LEU B 1 20 ? -19.151 -12.496 -28.583 1.00 36.38 13 LEU B N 1
ATOM 2134 C CA . LEU B 1 20 ? -18.175 -11.450 -28.799 1.00 29.02 13 LEU B CA 1
ATOM 2135 C C . LEU B 1 20 ? -17.069 -11.533 -27.758 1.00 36.15 13 LEU B C 1
ATOM 2136 O O . LEU B 1 20 ? -17.326 -11.700 -26.566 1.00 34.35 13 LEU B O 1
ATOM 2152 N N . LEU B 1 21 ? -15.837 -11.364 -28.215 1.00 28.81 14 LEU B N 1
ATOM 2153 C CA . LEU B 1 21 ? -14.693 -11.304 -27.319 1.00 29.71 14 LEU B CA 1
ATOM 2154 C C . LEU B 1 21 ? -13.939 -10.032 -27.657 1.00 31.64 14 LEU B C 1
ATOM 2155 O O . LEU B 1 21 ? -13.281 -9.953 -28.697 1.00 30.62 14 LEU B O 1
ATOM 2171 N N . LEU B 1 22 ? -14.101 -9.011 -26.824 1.00 27.63 15 LEU B N 1
ATOM 2172 C CA . LEU B 1 22 ? -13.483 -7.736 -27.092 1.00 25.74 15 LEU B CA 1
ATOM 2173 C C . LEU B 1 22 ? -12.145 -7.714 -26.366 1.00 30.92 15 LEU B C 1
ATOM 2174 O O . LEU B 1 22 ? -12.087 -7.712 -25.133 1.00 29.57 15 LEU B O 1
ATOM 2190 N N . ILE B 1 23 ? -11.075 -7.695 -27.125 1.00 29.96 16 ILE B N 1
ATOM 2191 C CA . ILE B 1 23 ? -9.742 -7.754 -26.567 1.00 27.96 16 ILE B CA 1
ATOM 2192 C C . ILE B 1 23 ? -9.148 -6.370 -26.698 1.00 34.96 16 ILE B C 1
ATOM 2193 O O . ILE B 1 23 ? -8.827 -5.923 -27.809 1.00 24.68 16 ILE B O 1
ATOM 2209 N N . THR B 1 24 ? -8.971 -5.710 -25.562 1.00 29.58 17 THR B N 1
ATOM 2210 C CA . THR B 1 24 ? -8.583 -4.312 -25.541 1.00 27.47 17 THR B CA 1
ATOM 2211 C C . THR B 1 24 ? -8.032 -3.979 -24.159 1.00 27.17 17 THR B C 1
ATOM 2212 O O . THR B 1 24 ? -7.802 -4.862 -23.323 1.00 30.02 17 THR B O 1
ATOM 2223 N N . LYS B 1 25 ? -7.846 -2.694 -23.907 1.00 26.71 18 LYS B N 1
ATOM 2224 C CA . LYS B 1 25 ? -7.504 -2.246 -22.559 1.00 29.06 18 LYS B CA 1
ATOM 2225 C C . LYS B 1 25 ? -8.789 -2.147 -21.757 1.00 26.95 18 LYS B C 1
ATOM 2226 O O . LYS B 1 25 ? -9.708 -1.420 -22.169 1.00 30.21 18 LYS B O 1
ATOM 2245 N N . PRO B 1 26 ? -8.916 -2.839 -20.620 1.00 31.26 19 PRO B N 1
ATOM 2246 C CA . PRO B 1 26 ? -10.175 -2.769 -19.898 1.00 29.98 19 PRO B CA 1
ATOM 2247 C C . PRO B 1 26 ? -10.359 -1.340 -19.412 1.00 40.35 19 PRO B C 1
ATOM 2248 O O . PRO B 1 26 ? -9.424 -0.681 -18.966 1.00 33.64 19 PRO B O 1
ATOM 2259 N N . SER B 1 27 ? -11.557 -0.845 -19.560 1.00 32.91 20 SER B N 1
ATOM 2260 C CA . SER B 1 27 ? -11.862 0.545 -19.279 1.00 32.19 20 SER B CA 1
ATOM 2261 C C . SER B 1 27 ? -13.364 0.659 -19.261 1.00 25.16 20 SER B C 1
ATOM 2262 O O . SER B 1 27 ? -14.072 -0.151 -19.880 1.00 27.28 20 SER B O 1
ATOM 2270 N N . LEU B 1 28 ? -13.851 1.711 -18.598 1.00 26.14 21 LEU B N 1
ATOM 2271 C CA . LEU B 1 28 ? -15.291 1.949 -18.634 1.00 22.49 21 LEU B CA 1
ATOM 2272 C C . LEU B 1 28 ? -15.763 2.079 -20.075 1.00 27.13 21 LEU B C 1
ATOM 2273 O O . LEU B 1 28 ? -16.856 1.624 -20.420 1.00 24.73 21 LEU B O 1
ATOM 2289 N N . GLN B 1 29 ? -14.982 2.739 -20.934 1.00 28.28 22 GLN B N 1
ATOM 2290 C CA . GLN B 1 29 ? -15.484 2.916 -22.284 1.00 23.70 22 GLN B CA 1
ATOM 2291 C C . GLN B 1 29 ? -15.510 1.606 -23.074 1.00 25.83 22 GLN B C 1
ATOM 2292 O O . GLN B 1 29 ? -16.420 1.412 -23.877 1.00 24.51 22 GLN B O 1
ATOM 2306 N N . ALA B 1 30 ? -14.565 0.693 -22.839 1.00 22.91 23 ALA B N 1
ATOM 2307 C CA . ALA B 1 30 ? -14.645 -0.627 -23.471 1.00 24.00 23 ALA B CA 1
ATOM 2308 C C . ALA B 1 30 ? -15.902 -1.371 -23.046 1.00 28.87 23 ALA B C 1
ATOM 2309 O O . ALA B 1 30 ? -16.563 -2.026 -23.860 1.00 24.29 23 ALA B O 1
ATOM 2316 N N . THR B 1 31 ? -16.251 -1.288 -21.774 1.00 26.16 24 THR B N 1
ATOM 2317 C CA . THR B 1 31 ? -17.491 -1.884 -21.310 1.00 25.95 24 THR B CA 1
ATOM 2318 C C . THR B 1 31 ? -18.695 -1.273 -21.992 1.00 24.80 24 THR B C 1
ATOM 2319 O O . THR B 1 31 ? -19.633 -1.996 -22.373 1.00 25.30 24 THR B O 1
ATOM 2330 N N . ALA B 1 32 ? -18.701 0.050 -22.150 1.00 25.47 25 ALA B N 1
ATOM 2331 C CA . ALA B 1 32 ? -19.813 0.710 -22.829 1.00 27.29 25 ALA B CA 1
ATOM 2332 C C . ALA B 1 32 ? -19.921 0.229 -24.263 1.00 27.21 25 ALA B C 1
ATOM 2333 O O . ALA B 1 32 ? -21.025 0.010 -24.767 1.00 21.89 25 ALA B O 1
ATOM 2340 N N . LEU B 1 33 ? -18.794 0.089 -24.952 1.00 24.14 26 LEU B N 1
ATOM 2341 C CA . LEU B 1 33 ? -18.881 -0.408 -26.324 1.00 26.26 26 LEU B CA 1
ATOM 2342 C C . LEU B 1 33 ? -19.370 -1.844 -26.336 1.00 22.01 26 LEU B C 1
ATOM 2343 O O . LEU B 1 33 ? -20.253 -2.206 -27.112 1.00 26.56 26 LEU B O 1
ATOM 2359 N N . LEU B 1 34 ? -18.821 -2.678 -25.468 1.00 25.06 27 LEU B N 1
ATOM 2360 C CA . LEU B 1 34 ? -19.263 -4.072 -25.458 1.00 25.55 27 LEU B CA 1
ATOM 2361 C C . LEU B 1 34 ? -20.768 -4.184 -25.174 1.00 28.61 27 LEU B C 1
ATOM 2362 O O . LEU B 1 34 ? -21.489 -4.973 -25.794 1.00 29.09 27 LEU B O 1
ATOM 2378 N N . GLN B 1 35 ? -21.253 -3.457 -24.192 1.00 28.42 28 GLN B N 1
ATOM 2379 C CA . GLN B 1 35 ? -22.678 -3.549 -23.891 1.00 33.41 28 GLN B CA 1
ATOM 2380 C C . GLN B 1 35 ? -23.515 -3.104 -25.080 1.00 28.97 28 GLN B C 1
ATOM 2381 O O . GLN B 1 35 ? -24.583 -3.672 -25.357 1.00 27.71 28 GLN B O 1
ATOM 2395 N N . HIS B 1 36 ? -23.069 -2.058 -25.765 1.00 29.35 29 HIS B N 1
ATOM 2396 C CA . HIS B 1 36 ? -23.801 -1.571 -26.925 1.00 31.46 29 HIS B CA 1
ATOM 2397 C C . HIS B 1 36 ? -23.831 -2.624 -28.022 1.00 37.48 29 HIS B C 1
ATOM 2398 O O . HIS B 1 36 ? -24.867 -2.866 -28.635 1.00 30.97 29 HIS B O 1
ATOM 2412 N N . LEU B 1 37 ? -22.716 -3.299 -28.254 1.00 26.61 30 LEU B N 1
ATOM 2413 C CA . LEU B 1 37 ? -22.708 -4.324 -29.292 1.00 29.65 30 LEU B CA 1
ATOM 2414 C C . LEU B 1 37 ? -23.565 -5.511 -28.884 1.00 38.67 30 LEU B C 1
ATOM 2415 O O . LEU B 1 37 ? -24.327 -6.043 -29.694 1.00 31.41 30 LEU B O 1
ATOM 2431 N N . LYS B 1 38 ? -23.485 -5.921 -27.620 1.00 34.32 31 LYS B N 1
ATOM 2432 C CA . LYS B 1 38 ? -24.280 -7.051 -27.166 1.00 38.26 31 LYS B CA 1
ATOM 2433 C C . LYS B 1 38 ? -25.750 -6.761 -27.338 1.00 36.73 31 LYS B C 1
ATOM 2434 O O . LYS B 1 38 ? -26.509 -7.615 -27.812 1.00 36.66 31 LYS B O 1
ATOM 2453 N N . GLN B 1 39 ? -26.178 -5.558 -26.942 1.00 35.34 32 GLN B N 1
ATOM 2454 C CA . GLN B 1 39 ? -27.595 -5.228 -27.023 1.00 41.71 32 GLN B CA 1
ATOM 2455 C C . GLN B 1 39 ? -28.036 -5.029 -28.461 1.00 37.80 32 GLN B C 1
ATOM 2456 O O . GLN B 1 39 ? -29.129 -5.449 -28.838 1.00 38.57 32 GLN B O 1
ATOM 2470 N N . SER B 1 40 ? -27.193 -4.426 -29.291 1.00 36.27 33 SER B N 1
ATOM 2471 C CA . SER B 1 40 ? -27.597 -4.197 -30.664 1.00 44.69 33 SER B CA 1
ATOM 2472 C C . SER B 1 40 ? -27.625 -5.492 -31.449 1.00 36.43 33 SER B C 1
ATOM 2473 O O . SER B 1 40 ? -28.430 -5.633 -32.366 1.00 39.48 33 SER B O 1
ATOM 2481 N N . LEU B 1 41 ? -26.723 -6.416 -31.142 1.00 33.59 34 LEU B N 1
ATOM 2482 C CA . LEU B 1 41 ? -26.633 -7.666 -31.875 1.00 33.50 34 LEU B CA 1
ATOM 2483 C C . LEU B 1 41 ? -27.390 -8.807 -31.217 1.00 39.19 34 LEU B C 1
ATOM 2484 O O . LEU B 1 41 ? -27.528 -9.851 -31.842 1.00 45.55 34 LEU B O 1
ATOM 2500 N N . ALA B 1 42 ? -27.880 -8.626 -29.995 1.00 38.49 35 ALA B N 1
ATOM 2501 C CA . ALA B 1 42 ? -28.545 -9.685 -29.237 1.00 43.50 35 ALA B CA 1
ATOM 2502 C C . ALA B 1 42 ? -27.615 -10.886 -29.067 1.00 39.31 35 ALA B C 1
ATOM 2503 O O . ALA B 1 42 ? -27.997 -12.036 -29.277 1.00 39.16 35 ALA B O 1
ATOM 2510 N N . ILE B 1 43 ? -26.389 -10.618 -28.633 1.00 35.79 36 ILE B N 1
ATOM 2511 C CA . ILE B 1 43 ? -25.389 -11.663 -28.500 1.00 44.55 36 ILE B CA 1
ATOM 2512 C C . ILE B 1 43 ? -24.682 -11.514 -27.155 1.00 34.28 36 ILE B C 1
ATOM 2513 O O . ILE B 1 43 ? -24.675 -10.448 -26.547 1.00 34.50 36 ILE B O 1
ATOM 2529 N N . THR B 1 44 ? -24.116 -12.612 -26.685 1.00 32.67 37 THR B N 1
ATOM 2530 C CA . THR B 1 44 ? -23.330 -12.566 -25.468 1.00 47.30 37 THR B CA 1
ATOM 2531 C C . THR B 1 44 ? -21.921 -12.083 -25.804 1.00 37.52 37 THR B C 1
ATOM 2532 O O . THR B 1 44 ? -21.485 -12.093 -26.965 1.00 32.32 37 THR B O 1
ATOM 2543 N N . GLY B 1 45 ? -21.204 -11.642 -24.786 1.00 39.03 38 GLY B N 1
ATOM 2544 C CA . GLY B 1 45 ? -19.875 -11.119 -25.038 1.00 37.81 38 GLY B CA 1
ATOM 2545 C C . GLY B 1 45 ? -19.110 -10.919 -23.754 1.00 37.61 38 GLY B C 1
ATOM 2546 O O . GLY B 1 45 ? -19.683 -10.905 -22.660 1.00 37.43 38 GLY B O 1
ATOM 2550 N N . LYS B 1 46 ? -17.801 -10.761 -23.908 1.00 30.88 39 LYS B N 1
ATOM 2551 C CA . LYS B 1 46 ? -16.917 -10.521 -22.770 1.00 33.77 39 LYS B CA 1
ATOM 2552 C C . LYS B 1 46 ? -15.782 -9.640 -23.213 1.00 31.28 39 LYS B C 1
ATOM 2553 O O . LYS B 1 46 ? -15.423 -9.608 -24.395 1.00 28.37 39 LYS B O 1
ATOM 2572 N N . LEU B 1 47 ? -15.176 -8.994 -22.229 1.00 28.12 40 LEU B N 1
ATOM 2573 C CA . LEU B 1 47 ? -14.005 -8.152 -22.394 1.00 28.57 40 LEU B CA 1
ATOM 2574 C C . LEU B 1 47 ? -12.789 -8.922 -21.918 1.00 37.03 40 LEU B C 1
ATOM 2575 O O . LEU B 1 47 ? -12.842 -9.560 -20.873 1.00 37.36 40 LEU B O 1
ATOM 2591 N N . HIS B 1 48 ? -11.693 -8.857 -22.649 1.00 27.48 41 HIS B N 1
ATOM 2592 C CA . HIS B 1 48 ? -10.454 -9.488 -22.184 1.00 28.04 41 HIS B CA 1
ATOM 2593 C C . HIS B 1 48 ? -9.285 -8.527 -22.332 1.00 34.68 41 HIS B C 1
ATOM 2594 O O . HIS B 1 48 ? -9.085 -7.955 -23.401 1.00 30.91 41 HIS B O 1
ATOM 2608 N N . ASN B 1 49 ? -8.471 -8.409 -21.280 1.00 30.49 42 ASN B N 1
ATOM 2609 C CA . ASN B 1 49 ? -7.308 -7.533 -21.291 1.00 30.93 42 ASN B CA 1
ATOM 2610 C C . ASN B 1 49 ? -6.287 -8.020 -22.316 1.00 29.07 42 ASN B C 1
ATOM 2611 O O . ASN B 1 49 ? -5.703 -9.102 -22.153 1.00 34.28 42 ASN B O 1
ATOM 2622 N N . ILE B 1 50 ? -6.039 -7.194 -23.333 1.00 29.05 43 ILE B N 1
ATOM 2623 C CA . ILE B 1 50 ? -5.099 -7.492 -24.416 1.00 28.72 43 ILE B CA 1
ATOM 2624 C C . ILE B 1 50 ? -3.707 -7.792 -23.905 1.00 41.19 43 ILE B C 1
ATOM 2625 O O . ILE B 1 50 ? -2.921 -8.478 -24.588 1.00 38.92 43 ILE B O 1
ATOM 2641 N N . GLN B 1 51 ? -3.371 -7.292 -22.723 1.00 36.86 44 GLN B N 1
ATOM 2642 C CA . GLN B 1 51 ? -2.062 -7.574 -22.142 1.00 38.14 44 GLN B CA 1
ATOM 2643 C C . GLN B 1 51 ? -2.059 -8.815 -21.280 1.00 43.11 44 GLN B C 1
ATOM 2644 O O . GLN B 1 51 ? -1.012 -9.152 -20.723 1.00 54.71 44 GLN B O 1
ATOM 2658 N N . ARG B 1 52 ? -3.177 -9.523 -21.163 1.00 41.33 45 ARG B N 1
ATOM 2659 C CA . ARG B 1 52 ? -3.181 -10.764 -20.407 1.00 36.00 45 ARG B CA 1
ATOM 2660 C C . ARG B 1 52 ? -3.388 -11.958 -21.322 1.00 48.16 45 ARG B C 1
ATOM 2661 O O . ARG B 1 52 ? -4.042 -11.868 -22.366 1.00 40.15 45 ARG B O 1
ATOM 2682 N N . SER B 1 53 ? -2.750 -13.063 -20.938 1.00 42.88 46 SER B N 1
ATOM 2683 C CA . SER B 1 53 ? -2.828 -14.297 -21.686 1.00 46.64 46 SER B CA 1
ATOM 2684 C C . SER B 1 53 ? -4.219 -14.889 -21.591 1.00 51.35 46 SER B C 1
ATOM 2685 O O . SER B 1 53 ? -4.975 -14.609 -20.668 1.00 43.13 46 SER B O 1
ATOM 2693 N N . LEU B 1 54 ? -4.558 -15.721 -22.566 1.00 63.56 47 LEU B N 1
ATOM 2694 C CA . LEU B 1 54 ? -5.834 -16.413 -22.534 1.00 82.05 47 LEU B CA 1
ATOM 2695 C C . LEU B 1 54 ? -5.656 -17.873 -22.913 1.00 94.22 47 LEU B C 1
ATOM 2696 O O . LEU B 1 54 ? -5.008 -18.184 -23.917 1.00 86.28 47 LEU B O 1
ATOM 2712 N N . GLU B 1 55 ? -6.236 -18.753 -22.104 1.00 101.80 48 GLU B N 1
ATOM 2713 C CA . GLU B 1 55 ? -6.229 -20.194 -22.315 1.00 110.87 48 GLU B CA 1
ATOM 2714 C C . GLU B 1 55 ? -7.548 -20.673 -22.896 1.00 104.92 48 GLU B C 1
ATOM 2715 O O . GLU B 1 55 ? -7.560 -21.467 -23.838 1.00 107.14 48 GLU B O 1
ATOM 2719 N N . ASP B 1 56 ? -8.659 -20.187 -22.351 1.00 100.38 49 ASP B N 1
ATOM 2720 C CA . ASP B 1 56 ? -9.993 -20.659 -22.699 1.00 97.37 49 ASP B CA 1
ATOM 2721 C C . ASP B 1 56 ? -10.616 -19.672 -23.682 1.00 96.01 49 ASP B C 1
ATOM 2722 O O . ASP B 1 56 ? -10.954 -18.544 -23.312 1.00 104.15 49 ASP B O 1
ATOM 2726 N N . ILE B 1 57 ? -10.771 -20.105 -24.931 1.00 84.76 50 ILE B N 1
ATOM 2727 C CA . ILE B 1 57 ? -11.456 -19.331 -25.961 1.00 74.27 50 ILE B CA 1
ATOM 2728 C C . ILE B 1 57 ? -12.562 -20.205 -26.531 1.00 69.57 50 ILE B C 1
ATOM 2729 O O . ILE B 1 57 ? -12.291 -21.234 -27.162 1.00 68.55 50 ILE B O 1
ATOM 2733 N N . SER B 1 58 ? -13.804 -19.781 -26.317 1.00 59.18 51 SER B N 1
ATOM 2734 C CA . SER B 1 58 ? -14.982 -20.524 -26.741 1.00 71.10 51 SER B CA 1
ATOM 2735 C C . SER B 1 58 ? -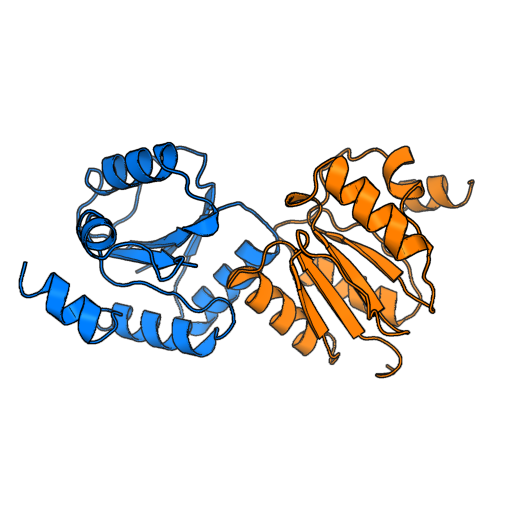15.027 -20.669 -28.262 1.00 68.62 51 SER B C 1
ATOM 2736 O O . SER B 1 58 ? -14.381 -19.931 -29.006 1.00 72.99 51 SER B O 1
ATOM 2744 N N . ALA B 1 59 ? -15.840 -21.627 -28.715 1.00 69.80 52 ALA B N 1
ATOM 2745 C CA . ALA B 1 59 ? -15.846 -22.046 -30.117 1.00 72.47 52 ALA B CA 1
ATOM 2746 C C . ALA B 1 59 ? -16.396 -20.978 -31.066 1.00 75.00 52 ALA B C 1
ATOM 2747 O O . ALA B 1 59 ? -15.849 -20.772 -32.152 1.00 88.97 52 ALA B O 1
ATOM 2754 N N . GLY B 1 60 ? -17.479 -20.312 -30.716 1.00 62.77 53 GLY B N 1
ATOM 2755 C CA . GLY B 1 60 ? -18.082 -19.386 -31.672 1.00 68.82 53 GLY B CA 1
ATOM 2756 C C . GLY B 1 60 ? -17.515 -17.977 -31.661 1.00 57.09 53 GLY B C 1
ATOM 2757 O O . GLY B 1 60 ? -18.150 -17.040 -32.160 1.00 46.68 53 GLY B O 1
ATOM 2761 N N . CYS B 1 61 ? -16.324 -17.804 -31.093 1.00 49.75 54 CYS B N 1
ATOM 2762 C CA . CYS B 1 61 ? -15.872 -16.473 -30.728 1.00 49.17 54 CYS B CA 1
ATOM 2763 C C . CYS B 1 61 ? -15.657 -15.570 -31.938 1.00 28.69 54 CYS B C 1
ATOM 2764 O O . CYS B 1 61 ? -14.974 -15.912 -32.908 1.00 40.62 54 CYS B O 1
ATOM 2772 N N . ILE B 1 62 ? -16.186 -14.371 -31.826 1.00 33.62 55 ILE B N 1
ATOM 2773 C CA . ILE B 1 62 ? -15.889 -13.291 -32.748 1.00 33.00 55 ILE B CA 1
ATOM 2774 C C . ILE B 1 62 ? -14.969 -12.364 -31.966 1.00 38.90 55 ILE B C 1
ATOM 2775 O O . ILE B 1 62 ? -15.413 -11.621 -31.087 1.00 36.04 55 ILE B O 1
ATOM 2791 N N . VAL B 1 63 ? -13.683 -12.416 -32.269 1.00 38.51 56 VAL B N 1
ATOM 2792 C CA . VAL B 1 63 ? -12.696 -11.633 -31.538 1.00 32.72 56 VAL B CA 1
ATOM 2793 C C . VAL B 1 63 ? -12.647 -10.247 -32.147 1.00 28.93 56 VAL B C 1
ATOM 2794 O O . VAL B 1 63 ? -12.487 -10.100 -33.359 1.00 31.34 56 VAL B O 1
ATOM 2807 N N . LEU B 1 64 ? -12.840 -9.229 -31.327 1.00 29.16 57 LEU B N 1
ATOM 2808 C CA . LEU B 1 64 ? -12.593 -7.858 -31.759 1.00 24.01 57 LEU B CA 1
ATOM 2809 C C . LEU B 1 64 ? -11.288 -7.419 -31.126 1.00 27.60 57 LEU B C 1
ATOM 2810 O O . LEU B 1 64 ? -11.231 -7.194 -29.917 1.00 32.84 57 LEU B O 1
ATOM 2826 N N . MET B 1 65 ? -10.260 -7.310 -31.947 1.00 29.76 58 MET B N 1
ATOM 2827 C CA . MET B 1 65 ? -8.871 -7.100 -31.517 1.00 29.70 58 MET B CA 1
ATOM 2828 C C . MET B 1 65 ? -8.535 -5.623 -31.636 1.00 24.67 58 MET B C 1
ATOM 2829 O O . MET B 1 65 ? -8.450 -5.102 -32.752 1.00 27.02 58 MET B O 1
ATOM 2843 N N . ASP B 1 66 ? -8.299 -4.958 -30.510 1.00 30.48 59 ASP B N 1
ATOM 2844 C CA . ASP B 1 66 ? -8.106 -3.496 -30.522 1.00 27.57 59 ASP B CA 1
ATOM 2845 C C . ASP B 1 66 ? -6.691 -3.121 -30.978 1.00 27.43 59 ASP B C 1
ATOM 2846 O O . ASP B 1 66 ? -5.752 -3.092 -30.187 1.00 32.90 59 ASP B O 1
ATOM 2855 N N . MET B 1 67 ? -6.576 -2.699 -32.233 1.00 28.45 60 MET B N 1
ATOM 2856 C CA . MET B 1 67 ? -5.283 -2.396 -32.819 1.00 29.23 60 MET B CA 1
ATOM 2857 C C . MET B 1 67 ? -4.633 -1.168 -32.196 1.00 32.98 60 MET B C 1
ATOM 2858 O O . MET B 1 67 ? -3.413 -1.047 -32.236 1.00 37.20 60 MET B O 1
ATOM 2872 N N . MET B 1 68 ? -5.400 -0.274 -31.589 1.00 31.62 61 MET B N 1
ATOM 2873 C CA . MET B 1 68 ? -4.773 0.870 -30.931 1.00 44.33 61 MET B CA 1
ATOM 2874 C C . MET B 1 68 ? -4.033 0.477 -29.666 1.00 38.33 61 MET B C 1
ATOM 2875 O O . MET B 1 68 ? -3.236 1.268 -29.164 1.00 39.91 61 MET B O 1
ATOM 2889 N N . GLU B 1 69 ? -4.303 -0.702 -29.118 1.00 32.21 62 GLU B N 1
ATOM 2890 C CA . GLU B 1 69 ? -3.632 -1.166 -27.914 1.00 32.30 62 GLU B CA 1
ATOM 2891 C C . GLU B 1 69 ? -2.562 -2.197 -28.227 1.00 41.40 62 GLU B C 1
ATOM 2892 O O . GLU B 1 69 ? -1.946 -2.737 -27.312 1.00 40.82 62 GLU B O 1
ATOM 2904 N N . ALA B 1 70 ? -2.310 -2.456 -29.501 1.00 43.93 63 ALA B N 1
ATOM 2905 C CA . ALA B 1 70 ? -1.414 -3.519 -29.937 1.00 37.40 63 ALA B CA 1
ATOM 2906 C C . ALA B 1 70 ? -0.115 -2.901 -30.424 1.00 38.19 63 ALA B C 1
ATOM 2907 O O . ALA B 1 70 ? -0.123 -1.833 -31.034 1.00 51.40 63 ALA B O 1
ATOM 2914 N N . ASP B 1 71 ? 0.985 -3.490 -30.010 1.00 45.84 64 ASP B N 1
ATOM 2915 C CA . ASP B 1 71 ? 2.299 -3.236 -30.563 1.00 38.47 64 ASP B CA 1
ATOM 2916 C C . ASP B 1 71 ? 2.771 -4.514 -31.228 1.00 41.24 64 ASP B C 1
ATOM 2917 O O . ASP B 1 71 ? 2.053 -5.519 -31.271 1.00 35.62 64 ASP B O 1
ATOM 2926 N N . LYS B 1 72 ? 4.014 -4.510 -31.707 1.00 38.07 65 LYS B N 1
ATOM 2927 C CA . LYS B 1 72 ? 4.464 -5.646 -32.485 1.00 51.66 65 LYS B CA 1
ATOM 2928 C C . LYS B 1 72 ? 4.460 -6.900 -31.628 1.00 50.57 65 LYS B C 1
ATOM 2929 O O . LYS B 1 72 ? 4.130 -7.989 -32.106 1.00 45.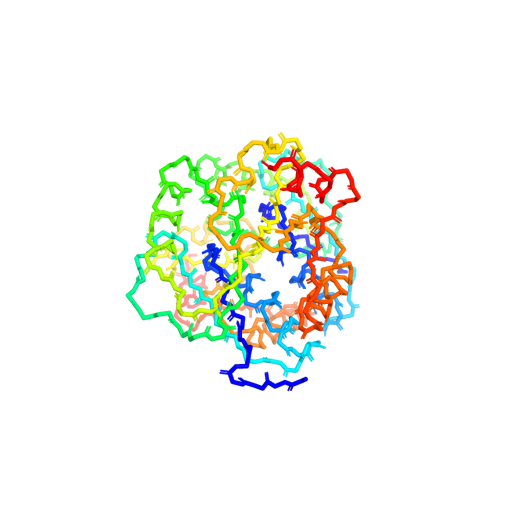43 65 LYS B O 1
ATOM 2948 N N . LYS B 1 73 ? 4.806 -6.760 -30.352 1.00 48.51 66 LYS B N 1
ATOM 2949 C CA . LYS B 1 73 ? 4.864 -7.919 -29.468 1.00 70.43 66 LYS B CA 1
ATOM 2950 C C . LYS B 1 73 ? 3.476 -8.528 -29.287 1.00 50.91 66 LYS B C 1
ATOM 2951 O O . LYS B 1 73 ? 3.286 -9.738 -29.437 1.00 44.38 66 LYS B O 1
ATOM 2970 N N . LEU B 1 74 ? 2.484 -7.684 -29.028 1.00 44.32 67 LEU B N 1
ATOM 2971 C CA . LEU B 1 74 ? 1.137 -8.167 -28.745 1.00 37.50 67 LEU B CA 1
ATOM 2972 C C . LEU B 1 74 ? 0.481 -8.709 -30.012 1.00 39.08 67 LEU B C 1
ATOM 2973 O O . LEU B 1 74 ? -0.304 -9.668 -29.960 1.00 43.32 67 LEU B O 1
ATOM 2989 N N . ILE B 1 75 ? 0.767 -8.095 -31.157 1.00 39.19 68 ILE B N 1
ATOM 2990 C CA . ILE B 1 75 ? 0.280 -8.635 -32.424 1.00 33.09 68 ILE B CA 1
ATOM 2991 C C . ILE B 1 75 ? 0.820 -10.040 -32.602 1.00 39.86 68 ILE B C 1
ATOM 2992 O O . ILE B 1 75 ? 0.074 -10.994 -32.843 1.00 42.51 68 ILE B O 1
ATOM 3008 N N . HIS B 1 76 ? 2.133 -10.202 -32.434 1.00 41.21 69 HIS B N 1
ATOM 3009 C CA . HIS B 1 76 ? 2.706 -11.531 -32.546 1.00 51.31 69 HIS B CA 1
ATOM 3010 C C . HIS B 1 76 ? 2.098 -12.484 -31.523 1.00 38.84 69 HIS B C 1
ATOM 3011 O O . HIS B 1 76 ? 1.843 -13.658 -31.824 1.00 41.42 69 HIS B O 1
ATOM 3025 N N . TYR B 1 77 ? 1.949 -12.030 -30.286 1.00 39.70 70 TYR B N 1
ATOM 3026 C CA . TYR B 1 77 ? 1.377 -12.907 -29.278 1.00 44.55 70 TYR B CA 1
ATOM 3027 C C . TYR B 1 77 ? -0.045 -13.307 -29.660 1.00 33.01 70 TYR B C 1
ATOM 3028 O O . TYR B 1 77 ? -0.370 -14.496 -29.704 1.00 43.95 70 TYR B O 1
ATOM 3046 N N . TRP B 1 78 ? -0.894 -12.329 -30.005 1.00 32.79 71 TRP B N 1
ATOM 3047 C CA . TRP B 1 78 ? -2.270 -12.685 -30.321 1.00 37.52 71 TRP B CA 1
ATOM 3048 C C . TRP B 1 78 ? -2.371 -13.435 -31.638 1.00 44.10 71 TRP B C 1
ATOM 3049 O O . TRP B 1 78 ? -3.220 -14.322 -31.745 1.00 38.35 71 TRP B O 1
ATOM 3070 N N . GLN B 1 79 ? -1.529 -13.120 -32.643 1.00 34.06 72 GLN B N 1
ATOM 3071 C CA . GLN B 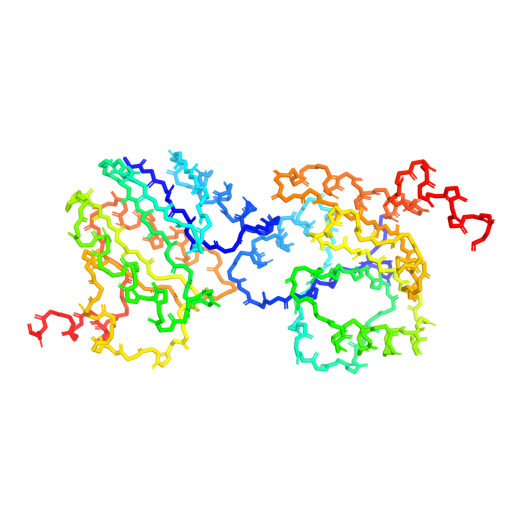1 79 ? -1.506 -13.941 -33.854 1.00 33.69 72 GLN B CA 1
ATOM 3072 C C . GLN B 1 79 ? -1.074 -15.370 -33.530 1.00 45.11 72 GLN B C 1
ATOM 3073 O O . GLN B 1 79 ? -1.674 -16.332 -34.020 1.00 42.00 72 GLN B O 1
ATOM 3087 N N . ASP B 1 80 ? -0.060 -15.523 -32.672 1.00 45.62 73 ASP B N 1
ATOM 3088 C CA . ASP B 1 80 ? 0.478 -16.852 -32.370 1.00 52.49 73 ASP B CA 1
ATOM 3089 C C . ASP B 1 80 ? -0.559 -17.711 -31.646 1.00 56.67 73 ASP B C 1
ATOM 3090 O O . ASP B 1 80 ? -0.836 -18.838 -32.057 1.00 50.55 73 ASP B O 1
ATOM 3099 N N . ASN B 1 81 ? -1.180 -17.200 -30.584 1.00 47.69 74 ASN B N 1
ATOM 3100 C CA . ASN B 1 81 ? -2.038 -18.125 -29.847 1.00 57.01 74 ASN B CA 1
ATOM 3101 C C . ASN B 1 81 ? -3.439 -18.248 -30.442 1.00 49.06 74 ASN B C 1
ATOM 3102 O O . ASN B 1 81 ? -4.062 -19.299 -30.273 1.00 55.27 74 ASN B O 1
ATOM 3113 N N . LEU B 1 82 ? -3.927 -17.267 -31.210 1.00 48.85 75 LEU B N 1
ATOM 3114 C CA . LEU B 1 82 ? -5.213 -17.481 -31.870 1.00 38.35 75 LEU B CA 1
ATOM 3115 C C . LEU B 1 82 ? -5.106 -18.453 -33.042 1.00 34.79 75 LEU B C 1
ATOM 3116 O O . LEU B 1 82 ? -6.070 -19.165 -33.339 1.00 45.64 75 LEU B O 1
ATOM 3132 N N . SER B 1 83 ? -3.936 -18.566 -33.680 1.00 44.94 76 SER B N 1
ATOM 3133 C CA . SER B 1 83 ? -3.773 -19.545 -34.753 1.00 55.06 76 SER B CA 1
ATOM 3134 C C . SER B 1 83 ? -3.767 -20.981 -34.232 1.00 63.57 76 SER B C 1
ATOM 3135 O O . SER B 1 83 ? -4.125 -21.909 -34.968 1.00 55.77 76 SER B O 1
ATOM 3143 N N . ARG B 1 84 ? -3.407 -21.169 -33.015 1.00 61.67 77 ARG B N 1
ATOM 3144 C CA . ARG B 1 84 ? -3.441 -22.467 -32.410 1.00 76.64 77 ARG B CA 1
ATOM 3145 C C . ARG B 1 84 ? -4.863 -22.935 -32.292 1.00 76.97 77 ARG B C 1
ATOM 3146 O O . ARG B 1 84 ? -5.136 -24.073 -32.066 1.00 63.46 77 ARG B O 1
ATOM 3167 N N . LYS B 1 85 ? -5.780 -22.011 -32.396 1.00 87.63 78 LYS B N 1
ATOM 3168 C CA . LYS B 1 85 ? -7.150 -22.316 -32.211 1.00 100.01 78 LYS B CA 1
ATOM 3169 C C . LYS B 1 85 ? -7.848 -22.466 -33.489 1.00 104.50 78 LYS B C 1
ATOM 3170 O O . LYS B 1 85 ? -7.245 -22.464 -34.555 1.00 111.10 78 LYS B O 1
ATOM 3174 N N . ASN B 1 86 ? -9.151 -22.582 -33.318 1.00 117.75 79 ASN B N 1
ATOM 3175 C CA . ASN B 1 86 ? -10.121 -22.677 -34.336 1.00 116.20 79 ASN B CA 1
ATOM 3176 C C . ASN B 1 86 ? -10.369 -24.073 -34.364 1.00 109.39 79 ASN B C 1
ATOM 3177 O O . ASN B 1 86 ? -9.663 -24.804 -35.018 1.00 131.37 79 ASN B O 1
ATOM 3181 N N . ASN B 1 87 ? -11.361 -24.510 -33.637 1.00 107.72 80 ASN B N 1
ATOM 3182 C CA . ASN B 1 87 ? -12.246 -23.796 -32.691 1.00 90.34 80 ASN B CA 1
ATOM 3183 C C . ASN B 1 87 ? -13.268 -22.852 -33.350 1.00 108.07 80 ASN B C 1
ATOM 3184 O O . ASN B 1 87 ? -14.097 -22.296 -32.644 1.00 120.01 80 ASN B O 1
ATOM 3188 N N . ASN B 1 88 ? -13.244 -22.700 -34.677 1.00 97.19 81 ASN B N 1
ATOM 3189 C CA . ASN B 1 88 ? -14.259 -21.935 -35.410 1.00 90.34 81 ASN B CA 1
ATOM 3190 C C . ASN B 1 88 ? -14.420 -20.496 -34.882 1.00 67.36 81 ASN B C 1
ATOM 3191 O O . ASN B 1 88 ? -15.480 -20.087 -34.407 1.00 65.02 81 ASN B O 1
ATOM 3202 N N . ILE B 1 89 ? -13.352 -19.711 -34.987 1.00 40.65 82 ILE B N 1
ATOM 3203 C CA . ILE B 1 89 ? -13.359 -18.346 -34.490 1.00 45.70 82 ILE B CA 1
ATOM 3204 C C . ILE B 1 89 ? -13.096 -17.398 -35.647 1.00 43.46 82 ILE B C 1
ATOM 3205 O O . ILE B 1 89 ? -12.592 -17.781 -36.701 1.00 43.69 82 ILE B O 1
ATOM 3221 N N . LYS B 1 90 ? -13.451 -16.131 -35.432 1.00 33.45 83 LYS B N 1
ATOM 3222 C CA . LYS B 1 90 ? -13.323 -15.088 -36.435 1.00 35.05 83 LYS B CA 1
ATOM 3223 C C . LYS B 1 90 ? -12.631 -13.908 -35.782 1.00 39.54 83 LYS B C 1
ATOM 3224 O O . LYS B 1 90 ? -12.993 -13.531 -34.670 1.00 36.89 83 LYS B O 1
ATOM 3243 N N . THR B 1 91 ? -11.651 -13.330 -36.457 1.00 38.51 84 THR B N 1
ATOM 3244 C CA . THR B 1 91 ? -10.956 -12.165 -35.937 1.00 30.98 84 THR B CA 1
ATOM 3245 C C . THR B 1 91 ? -11.349 -10.957 -36.770 1.00 32.92 84 THR B C 1
ATOM 3246 O O . THR B 1 91 ? -11.314 -10.994 -38.010 1.00 31.66 84 THR B O 1
ATOM 3257 N N . LEU B 1 92 ? -11.732 -9.898 -36.087 1.00 27.49 85 LEU B N 1
ATOM 3258 C CA . LEU B 1 92 ? -11.897 -8.597 -36.711 1.00 27.60 85 LEU B CA 1
ATOM 3259 C C . LEU B 1 92 ? -11.032 -7.596 -35.974 1.00 31.54 85 LEU B C 1
ATOM 3260 O O . LEU B 1 92 ? -10.969 -7.607 -34.745 1.00 31.34 85 LEU B O 1
ATOM 3276 N N . LEU B 1 93 ? -10.376 -6.743 -36.729 1.00 30.79 86 LEU B N 1
ATOM 3277 C CA . LEU B 1 93 ? -9.505 -5.734 -36.158 1.00 28.30 86 LEU B CA 1
ATOM 3278 C C . LEU B 1 93 ? -10.293 -4.459 -35.904 1.00 32.13 86 LEU B C 1
ATOM 3279 O O . LEU B 1 93 ? -11.052 -4.003 -36.760 1.00 30.76 86 LEU B O 1
ATOM 3295 N N . LEU B 1 94 ? -10.141 -3.920 -34.714 1.00 25.55 87 LEU B N 1
ATOM 3296 C CA . LEU B 1 94 ? -10.856 -2.745 -34.292 1.00 26.36 87 LEU B CA 1
ATOM 3297 C C . LEU B 1 94 ? -9.886 -1.577 -34.188 1.00 29.01 87 LEU B C 1
ATOM 3298 O O . LEU B 1 94 ? -8.707 -1.769 -33.890 1.00 25.93 87 LEU B O 1
ATOM 3314 N N . ASN B 1 95 ? -10.390 -0.368 -34.447 1.00 25.30 88 ASN B N 1
ATOM 3315 C CA . ASN B 1 95 ? -9.586 0.858 -34.339 1.00 26.08 88 ASN B CA 1
ATOM 3316 C C . ASN B 1 95 ? -8.307 0.740 -35.151 1.00 26.93 88 ASN B C 1
ATOM 3317 O O . ASN B 1 95 ? -7.228 1.119 -34.692 1.00 25.41 88 ASN B O 1
ATOM 3328 N N . THR B 1 96 ? -8.427 0.213 -36.366 1.00 27.85 89 THR B N 1
ATOM 3329 C CA . THR B 1 96 ? -7.260 -0.104 -37.177 1.00 26.79 89 THR B CA 1
ATOM 3330 C C . THR B 1 96 ? -6.659 1.145 -37.791 1.00 37.65 89 THR B C 1
ATOM 3331 O O . THR B 1 96 ? -7.393 1.971 -38.356 1.00 28.66 89 THR B O 1
ATOM 3342 N N . PRO B 1 97 ? -5.342 1.309 -37.728 1.00 38.99 90 PRO B N 1
ATOM 3343 C CA . PRO B 1 97 ? -4.732 2.458 -38.390 1.00 35.69 90 PRO B CA 1
ATOM 3344 C C . PRO B 1 97 ? -5.114 2.469 -39.852 1.00 35.59 90 PRO B C 1
ATOM 3345 O O . PRO B 1 97 ? -5.091 1.430 -40.536 1.00 34.11 90 PRO B O 1
ATOM 3356 N N . ASP B 1 98 ? -5.487 3.640 -40.343 1.00 42.41 91 ASP B N 1
ATOM 3357 C CA . ASP B 1 98 ? -5.480 3.807 -41.779 1.00 91.57 91 ASP B CA 1
ATOM 3358 C C . ASP B 1 98 ? -4.111 3.326 -42.222 1.00 76.18 91 ASP B C 1
ATOM 3359 O O . ASP B 1 98 ? -3.127 3.498 -41.501 1.00 116.27 91 ASP B O 1
ATOM 3368 N N . ASP B 1 99 ? -4.054 2.649 -43.354 1.00 54.10 92 ASP B N 1
ATOM 3369 C CA . ASP B 1 99 ? -2.785 2.248 -43.966 1.00 75.92 92 ASP B CA 1
ATOM 3370 C C . ASP B 1 99 ? -2.031 1.205 -43.129 1.00 64.57 92 ASP B C 1
ATOM 3371 O O . ASP B 1 99 ? -0.826 0.998 -43.327 1.00 47.02 92 ASP B O 1
ATOM 3380 N N . TYR B 1 100 ? -2.682 0.561 -42.164 1.00 47.35 93 TYR B N 1
ATOM 3381 C CA . TYR B 1 100 ? -2.155 -0.713 -41.707 1.00 31.04 93 TYR B CA 1
ATOM 3382 C C . TYR B 1 100 ? -2.035 -1.574 -42.957 1.00 34.33 93 TYR B C 1
ATOM 3383 O O . TYR B 1 100 ? -3.020 -1.678 -43.715 1.00 38.30 93 TYR B O 1
ATOM 3401 N N . PRO B 1 101 ? -0.861 -2.131 -43.261 1.00 35.11 94 PRO B N 1
ATOM 3402 C CA . PRO B 1 101 ? -0.676 -2.731 -44.591 1.00 49.75 94 PRO B CA 1
ATOM 3403 C C . PRO B 1 101 ? -1.548 -3.959 -44.808 1.00 43.75 94 PRO B C 1
ATOM 3404 O O . PRO B 1 101 ? -1.823 -4.732 -43.895 1.00 35.10 94 PRO B O 1
ATOM 3415 N N . TYR B 1 102 ? -1.981 -4.129 -46.055 1.00 37.63 95 TYR B N 1
ATOM 3416 C CA . TYR B 1 102 ? -2.739 -5.313 -46.438 1.00 45.63 95 TYR B CA 1
ATOM 3417 C C . TYR B 1 102 ? -1.971 -6.594 -46.146 1.00 47.80 95 TYR B C 1
ATOM 3418 O O . TYR B 1 102 ? -2.550 -7.603 -45.720 1.00 35.29 95 TYR B O 1
ATOM 3436 N N . ARG B 1 103 ? -0.670 -6.581 -46.401 1.00 33.80 96 ARG B N 1
ATOM 3437 C CA . ARG B 1 103 ? 0.172 -7.737 -46.107 1.00 48.73 96 ARG B CA 1
ATOM 3438 C C . ARG B 1 103 ? 0.090 -8.115 -44.635 1.00 39.95 96 ARG B C 1
ATOM 3439 O O . ARG B 1 103 ? 0.150 -9.306 -44.288 1.00 42.47 96 ARG B O 1
ATOM 3460 N N . GLU B 1 104 ? -0.068 -7.128 -43.766 1.00 35.41 97 GLU B N 1
ATOM 3461 C CA . GLU B 1 104 ? -0.172 -7.409 -42.330 1.00 41.98 97 GLU B CA 1
ATOM 3462 C C . GLU B 1 104 ? -1.548 -7.945 -41.970 1.00 38.00 97 GLU B C 1
ATOM 3463 O O . GLU B 1 104 ? -1.670 -8.878 -41.178 1.00 37.39 97 GLU B O 1
ATOM 3475 N N . ILE B 1 105 ? -2.597 -7.350 -42.522 1.00 42.59 98 ILE B N 1
ATOM 3476 C CA . ILE B 1 105 ? -3.937 -7.867 -42.283 1.00 34.13 98 ILE B CA 1
ATOM 3477 C C . ILE B 1 105 ? -4.028 -9.346 -42.659 1.00 40.50 98 ILE B C 1
ATOM 3478 O O . ILE B 1 105 ? -4.568 -10.164 -41.904 1.00 43.19 98 ILE B O 1
ATOM 3494 N N . GLU B 1 106 ? -3.522 -9.706 -43.840 1.00 40.06 99 GLU B N 1
ATOM 3495 C CA . GLU B 1 106 ? -3.598 -11.091 -44.299 1.00 41.46 99 GLU B CA 1
ATOM 3496 C C . GLU B 1 106 ? -2.923 -12.049 -43.342 1.00 47.53 99 GLU B C 1
ATOM 3497 O O . GLU B 1 106 ? -3.337 -13.210 -43.244 1.00 43.15 99 GLU B O 1
ATOM 3509 N N . ASN B 1 107 ? -1.864 -11.606 -42.664 1.00 46.47 100 ASN B N 1
ATOM 3510 C CA . ASN B 1 107 ? -1.159 -12.512 -41.761 1.00 45.16 100 ASN B CA 1
ATOM 3511 C C . ASN B 1 107 ? -1.925 -12.797 -40.480 1.00 46.29 100 ASN B C 1
ATOM 3512 O O . ASN B 1 107 ? -1.532 -13.693 -39.734 1.00 44.97 100 ASN B O 1
ATOM 3523 N N . TRP B 1 108 ? -2.995 -12.080 -40.197 1.00 41.00 101 TRP B N 1
ATOM 3524 C CA . TRP B 1 108 ? -3.818 -12.428 -39.039 1.00 40.08 101 TRP B CA 1
ATOM 3525 C C . TRP B 1 108 ? -4.549 -13.743 -39.297 1.00 45.42 101 TRP B C 1
ATOM 3526 O O . TRP B 1 108 ? -5.210 -13.882 -40.323 1.00 38.21 101 TRP B O 1
ATOM 3547 N N . PRO B 1 109 ? -4.521 -14.700 -38.378 1.00 42.92 102 PRO B N 1
ATOM 3548 C CA . PRO B 1 109 ? -5.292 -15.925 -38.608 1.00 46.92 102 PRO B CA 1
ATOM 3549 C C . PRO B 1 109 ? -6.775 -15.639 -38.482 1.00 40.64 102 PRO B C 1
ATOM 3550 O O . PRO B 1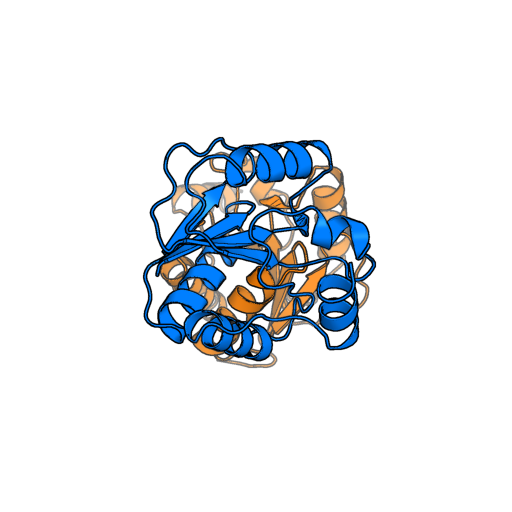 109 ? -7.190 -14.738 -37.754 1.00 36.30 102 PRO B O 1
ATOM 3561 N N . HIS B 1 110 ? -7.578 -16.404 -39.228 1.00 35.22 103 HIS B N 1
ATOM 3562 C CA . HIS B 1 110 ? -9.053 -16.290 -39.180 1.00 40.31 103 HIS B CA 1
ATOM 3563 C C . HIS B 1 110 ? -9.556 -14.866 -39.433 1.00 34.68 103 HIS B C 1
ATOM 3564 O O . HIS B 1 110 ? -10.571 -14.428 -38.886 1.00 34.81 103 HIS B O 1
ATOM 3578 N N . ILE B 1 111 ? -8.891 -14.135 -40.305 1.00 38.27 104 ILE B N 1
ATOM 3579 C CA . ILE B 1 111 ? -9.228 -12.722 -40.419 1.00 35.82 104 ILE B CA 1
ATOM 3580 C C . ILE B 1 111 ? -10.539 -12.590 -41.197 1.00 39.23 104 ILE B C 1
ATOM 3581 O O . ILE B 1 111 ? -10.704 -13.156 -42.287 1.00 34.26 104 ILE B O 1
ATOM 3597 N N . ASN B 1 112 ? -11.502 -11.899 -40.592 1.00 29.12 105 ASN B N 1
ATOM 3598 C CA . ASN B 1 112 ? -12.838 -11.729 -41.150 1.00 34.64 105 ASN B CA 1
ATOM 3599 C C . ASN B 1 112 ? -13.273 -10.288 -41.343 1.00 34.54 105 ASN B C 1
ATOM 3600 O O . ASN B 1 112 ? -14.346 -10.064 -41.894 1.00 33.75 105 ASN B O 1
ATOM 3611 N N . GLY B 1 113 ? -12.503 -9.305 -40.912 1.00 30.33 106 GLY B N 1
ATOM 3612 C CA . GLY B 1 113 ? -12.906 -7.941 -41.156 1.00 31.05 106 GLY B CA 1
ATOM 3613 C C . GLY B 1 113 ? -11.934 -6.990 -40.505 1.00 31.50 106 GLY B C 1
ATOM 3614 O O . GLY B 1 113 ? -11.108 -7.377 -39.675 1.00 29.49 106 GLY B O 1
ATOM 3618 N N . VAL B 1 114 ? -12.053 -5.734 -40.914 1.00 29.30 107 VAL B N 1
ATOM 3619 C CA . VAL B 1 114 ? -11.210 -4.658 -40.442 1.00 28.28 107 VAL B CA 1
ATOM 3620 C C . VAL B 1 114 ? -12.101 -3.443 -40.247 1.00 29.90 107 VAL B C 1
ATOM 3621 O O . VAL B 1 114 ? -12.740 -2.982 -41.189 1.00 28.58 107 VAL B O 1
ATOM 3634 N N . PHE B 1 115 ? -12.159 -2.941 -39.030 1.00 28.50 108 PHE B N 1
ATOM 3635 C CA . PHE B 1 115 ? -12.868 -1.710 -38.726 1.00 27.65 108 PHE B CA 1
ATOM 3636 C C . PHE B 1 115 ? -11.862 -0.584 -38.566 1.00 34.17 108 PHE B C 1
ATOM 3637 O O . PHE B 1 115 ? -10.921 -0.703 -37.782 1.00 28.80 108 PHE B O 1
ATOM 3654 N N . TYR B 1 116 ? -12.063 0.513 -39.289 1.00 32.95 109 TYR B N 1
ATOM 3655 C CA . TYR B 1 116 ? -11.202 1.697 -39.140 1.00 33.40 109 TYR B CA 1
ATOM 3656 C C . TYR B 1 116 ? -11.844 2.822 -38.326 1.00 33.60 109 TYR B C 1
ATOM 3657 O O . TYR B 1 116 ? -11.131 3.637 -37.714 1.00 35.28 109 TYR B O 1
ATOM 3675 N N . ALA B 1 117 ? -13.175 2.889 -38.313 1.00 31.68 110 ALA B N 1
ATOM 3676 C CA . ALA B 1 117 ? -13.871 4.075 -37.834 1.00 40.80 110 ALA B CA 1
ATOM 3677 C C . ALA B 1 117 ? -13.755 4.163 -36.324 1.00 41.86 110 ALA B C 1
ATOM 3678 O O . ALA B 1 117 ? -13.972 3.180 -35.616 1.00 33.88 110 ALA B O 1
ATOM 3685 N N . THR B 1 118 ? -13.410 5.341 -35.831 1.00 32.73 111 THR B N 1
ATOM 3686 C CA . THR B 1 118 ? -13.390 5.603 -34.399 1.00 53.11 111 THR B CA 1
ATOM 3687 C C . THR B 1 118 ? -14.603 6.423 -33.970 1.00 44.24 111 THR B C 1
ATOM 3688 O O . THR B 1 118 ? -14.773 6.694 -32.777 1.00 42.12 111 THR B O 1
ATOM 3699 N N . GLU B 1 119 ? -15.496 6.761 -34.901 1.00 35.35 112 GLU B N 1
ATOM 3700 C CA . GLU B 1 119 ? -16.640 7.607 -34.580 1.00 43.02 112 GLU B CA 1
ATOM 3701 C C . GLU B 1 119 ? -17.999 7.039 -34.972 1.00 47.26 112 GLU B C 1
ATOM 3702 O O . GLU B 1 119 ? -19.018 7.603 -34.548 1.00 50.38 112 GLU B O 1
ATOM 3714 N N . ASP B 1 120 ? -18.065 5.972 -35.764 1.00 42.66 113 ASP B N 1
ATOM 3715 C CA . ASP B 1 120 ? -19.339 5.551 -36.346 1.00 49.88 113 ASP B CA 1
ATOM 3716 C C . ASP B 1 120 ? -19.695 4.166 -35.794 1.00 39.23 113 ASP B C 1
ATOM 3717 O O . ASP B 1 120 ? -19.448 3.119 -36.412 1.00 41.50 113 ASP B O 1
ATOM 3726 N N . GLN B 1 121 ? -20.315 4.168 -34.618 1.00 36.58 114 GLN B N 1
ATOM 3727 C CA . GLN B 1 121 ? -20.724 2.915 -33.991 1.00 42.88 114 GLN B CA 1
ATOM 3728 C C . GLN B 1 121 ? -21.658 2.143 -34.904 1.00 39.90 114 GLN B C 1
ATOM 3729 O O . GLN B 1 121 ? -21.612 0.907 -34.962 1.00 31.32 114 GLN B O 1
ATOM 3743 N N . GLU B 1 122 ? -22.527 2.867 -35.604 1.00 33.72 115 GLU B N 1
ATOM 3744 C CA . GLU B 1 122 ? -23.556 2.230 -36.423 1.00 48.03 115 GLU B CA 1
ATOM 3745 C C . GLU B 1 122 ? -22.923 1.462 -37.576 1.00 42.65 115 GLU B C 1
ATOM 3746 O O . GLU B 1 122 ? -23.339 0.342 -37.899 1.00 35.88 115 GLU B O 1
ATOM 3758 N N . HIS B 1 123 ? -21.914 2.069 -38.208 1.00 48.46 116 HIS B N 1
ATOM 3759 C CA . HIS B 1 123 ? -21.008 1.411 -39.153 1.00 56.04 116 HIS B CA 1
ATOM 3760 C C . HIS B 1 123 ? -20.555 0.050 -38.605 1.00 43.38 116 HIS B C 1
ATOM 3761 O O . HIS B 1 123 ? -20.576 -0.981 -39.298 1.00 36.72 116 HIS B O 1
ATOM 3775 N N . VAL B 1 124 ? -20.101 0.039 -37.351 1.00 37.59 117 VAL B N 1
ATOM 3776 C CA . VAL B 1 124 ? -19.521 -1.177 -36.806 1.00 29.29 117 VAL B CA 1
ATOM 3777 C C . VAL B 1 124 ? -20.604 -2.208 -36.490 1.00 38.33 117 VAL B C 1
ATOM 3778 O O . VAL B 1 124 ? -20.434 -3.398 -36.792 1.00 35.34 117 VAL B O 1
ATOM 3791 N N . VAL B 1 125 ? -21.735 -1.786 -35.899 1.00 33.29 118 VAL B N 1
ATOM 3792 C CA . VAL B 1 125 ? -22.865 -2.711 -35.703 1.00 29.14 118 VAL B CA 1
ATOM 3793 C C . VAL B 1 125 ? -23.241 -3.363 -37.018 1.00 33.58 118 VAL B C 1
ATOM 3794 O O . VAL B 1 125 ? -23.469 -4.580 -37.102 1.00 31.96 118 VAL B O 1
ATOM 3807 N N . SER B 1 126 ? -23.379 -2.547 -38.054 1.00 37.72 119 SER B N 1
ATOM 3808 C CA . SER B 1 126 ? -23.805 -3.080 -39.347 1.00 43.25 119 SER B CA 1
ATOM 3809 C C . SER B 1 126 ? -22.807 -4.103 -39.874 1.00 35.43 119 SER B C 1
ATOM 3810 O O . SER B 1 126 ? -23.189 -5.152 -40.391 1.00 34.33 119 SER B O 1
ATOM 3818 N N . GLY B 1 127 ? -21.522 -3.842 -39.716 1.00 44.09 120 GLY B N 1
ATOM 3819 C CA . GLY B 1 127 ? -20.537 -4.821 -40.141 1.00 34.17 120 GLY B CA 1
ATOM 3820 C C . GLY B 1 127 ? -20.656 -6.122 -39.378 1.00 43.57 120 GLY B C 1
ATOM 3821 O O . GLY B 1 127 ? -20.581 -7.203 -39.963 1.00 36.23 120 GLY B O 1
ATOM 3825 N N . LEU B 1 128 ? -20.842 -6.036 -38.055 1.00 34.97 121 LEU B N 1
ATOM 3826 C CA . LEU B 1 128 ? -20.963 -7.240 -37.245 1.00 29.35 121 LEU B CA 1
ATOM 3827 C C . LEU B 1 128 ? -22.249 -8.000 -37.543 1.00 30.21 121 LEU B C 1
ATOM 3828 O O . LEU B 1 128 ? -22.267 -9.233 -37.465 1.00 38.43 121 LEU B O 1
ATOM 3844 N N . GLN B 1 129 ? -23.326 -7.299 -37.886 1.00 34.97 122 GLN B N 1
ATOM 3845 C CA . GLN B 1 129 ? -24.518 -8.001 -38.322 1.00 36.30 122 GLN B CA 1
ATOM 3846 C C . GLN B 1 129 ? -24.213 -8.806 -39.575 1.00 37.13 122 GLN B C 1
ATOM 3847 O O . GLN B 1 129 ? -24.692 -9.933 -39.734 1.00 40.38 122 GLN B O 1
ATOM 3861 N N . GLY B 1 130 ? -23.356 -8.267 -40.450 1.00 43.20 123 GLY B N 1
ATOM 3862 C CA . GLY B 1 130 ? -22.902 -9.044 -41.596 1.00 43.02 123 GLY B CA 1
ATOM 3863 C C . GLY B 1 130 ? -22.121 -10.288 -41.210 1.00 43.18 123 GLY B C 1
ATOM 3864 O O . GLY B 1 130 ? -22.300 -11.359 -41.811 1.00 37.57 123 GLY B O 1
ATOM 3868 N N . ILE B 1 131 ? -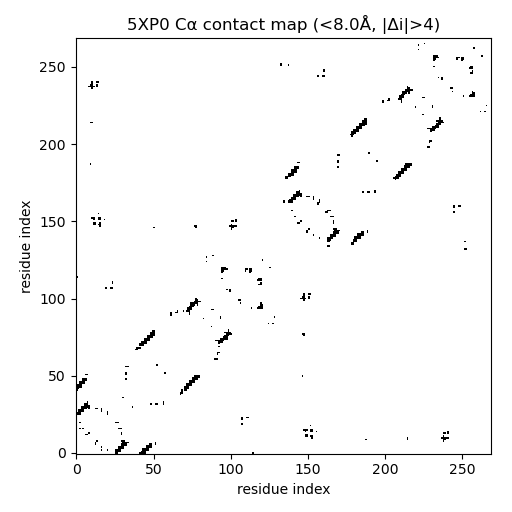21.234 -10.170 -40.213 1.00 34.92 124 ILE B N 1
ATOM 3869 C CA . ILE B 1 131 ? -20.434 -11.327 -39.810 1.00 37.39 124 ILE B CA 1
ATOM 3870 C C . ILE B 1 131 ? -21.335 -12.434 -39.303 1.00 35.38 124 ILE B C 1
ATOM 3871 O O . ILE B 1 131 ? -21.124 -13.618 -39.599 1.00 41.36 124 ILE B O 1
ATOM 3887 N N . LEU B 1 132 ? -22.355 -12.073 -38.534 1.00 41.19 125 LEU B N 1
ATOM 3888 C CA . LEU B 1 132 ? -23.296 -13.079 -38.060 1.00 40.09 125 LEU B CA 1
ATOM 3889 C C . LEU B 1 132 ? -23.982 -13.784 -39.210 1.00 47.15 125 LEU B C 1
ATOM 3890 O O . LEU B 1 132 ? -24.356 -14.954 -39.079 1.00 51.75 125 LEU B O 1
ATOM 3906 N N . ARG B 1 133 ? -24.148 -13.103 -40.342 1.00 47.22 126 ARG B N 1
ATOM 3907 C CA . ARG B 1 133 ? -24.739 -13.715 -41.526 1.00 48.25 126 ARG B CA 1
ATOM 3908 C C . ARG B 1 133 ? -23.714 -14.476 -42.353 1.00 46.71 126 ARG B C 1
ATOM 3909 O O . ARG B 1 133 ? -24.032 -14.891 -43.461 1.00 51.44 126 ARG B O 1
ATOM 3930 N N . GLY B 1 134 ? -22.484 -14.611 -41.884 1.00 44.63 127 GLY B N 1
ATOM 3931 C CA . GLY B 1 134 ? -21.486 -15.310 -42.664 1.00 40.89 127 GLY B CA 1
ATOM 3932 C C . GLY B 1 134 ? -20.711 -14.433 -43.622 1.00 40.14 127 GLY B C 1
ATOM 3933 O O . GLY B 1 134 ? -20.009 -14.966 -44.488 1.00 53.99 127 GLY B O 1
ATOM 3937 N N . GLU B 1 135 ? -20.823 -13.110 -43.507 1.00 42.32 128 GLU B N 1
ATOM 3938 C CA . GLU B 1 135 ? -20.107 -12.184 -44.380 1.00 38.21 128 GLU B CA 1
ATOM 3939 C C . GLU B 1 135 ? -18.833 -11.651 -43.738 1.00 42.77 128 GLU B C 1
ATOM 3940 O O . GLU B 1 135 ? -18.767 -11.452 -42.523 1.00 47.62 128 GLU B O 1
ATOM 3952 N N . CYS B 1 136 ? -17.863 -11.297 -44.572 1.00 35.14 129 CYS B N 1
ATOM 3953 C CA . CYS B 1 136 ? -16.712 -10.586 -44.045 1.00 32.37 129 CYS B CA 1
ATOM 3954 C C . CYS B 1 136 ? -16.952 -9.085 -44.177 1.00 42.26 129 CYS B C 1
ATOM 3955 O O . CYS B 1 136 ? -17.883 -8.638 -44.842 1.00 43.95 129 CYS B O 1
ATOM 3963 N N . TYR B 1 137 ? -16.120 -8.308 -43.498 1.00 33.31 130 TYR B N 1
ATOM 3964 C CA . TYR B 1 137 ? -16.201 -6.850 -43.523 1.00 35.90 130 TYR B CA 1
ATOM 3965 C C . TYR B 1 137 ? -14.871 -6.298 -44.005 1.00 28.38 130 TYR B C 1
ATOM 3966 O O . TYR B 1 137 ? -14.014 -5.919 -43.210 1.00 29.66 130 TYR B O 1
ATOM 3984 N N . PHE B 1 138 ? -14.734 -6.232 -45.321 1.00 26.86 131 PHE B N 1
ATOM 3985 C CA . PHE B 1 138 ? -13.548 -5.741 -45.989 1.00 35.35 131 PHE B CA 1
ATOM 3986 C C . PHE B 1 138 ? -13.985 -4.790 -47.087 1.00 38.02 131 PHE B C 1
ATOM 3987 O O . PHE B 1 138 ? -15.028 -4.977 -47.717 1.00 32.33 131 PHE B O 1
ATOM 4004 N N . SER B 1 139 ? -13.162 -3.786 -47.354 1.00 34.57 132 SER B N 1
ATOM 4005 C CA . SER B 1 139 ? -13.394 -3.030 -48.568 1.00 33.87 132 SER B CA 1
ATOM 4006 C C . SER B 1 139 ? -13.284 -3.947 -49.782 1.00 37.82 132 SER B C 1
ATOM 4007 O O . SER B 1 139 ? -12.700 -5.028 -49.730 1.00 39.64 132 SER B O 1
ATOM 4015 N N . GLN B 1 140 ? -13.861 -3.504 -50.894 1.00 35.18 133 GLN B N 1
ATOM 4016 C CA . GLN B 1 140 ? -13.741 -4.286 -52.116 1.00 37.26 133 GLN B CA 1
ATOM 4017 C C . GLN B 1 140 ? -12.271 -4.514 -52.454 1.00 45.04 133 GLN B C 1
ATOM 4018 O O . GLN B 1 140 ? -11.878 -5.617 -52.843 1.00 37.55 133 GLN B O 1
ATOM 4032 N N . LYS B 1 141 ? -11.426 -3.508 -52.256 1.00 39.29 134 LYS B N 1
ATOM 4033 C CA . LYS B 1 141 ? -10.035 -3.677 -52.656 1.00 47.83 134 LYS B CA 1
ATOM 4034 C C . LYS B 1 141 ? -9.311 -4.647 -51.717 1.00 40.20 134 LYS B C 1
ATOM 4035 O O . LYS B 1 141 ? -8.509 -5.480 -52.168 1.00 38.58 134 LYS B O 1
ATOM 4054 N N . LEU B 1 142 ? -9.622 -4.607 -50.421 1.00 38.65 135 LEU B N 1
ATOM 4055 C CA . LEU B 1 142 ? -8.934 -5.516 -49.512 1.00 34.37 135 LEU B CA 1
ATOM 4056 C C . LEU B 1 142 ? -9.421 -6.950 -49.703 1.00 38.51 135 LEU B C 1
ATOM 4057 O O . LEU B 1 142 ? -8.604 -7.884 -49.722 1.00 32.49 135 LEU B O 1
ATOM 4073 N N . ALA B 1 143 ? -10.746 -7.145 -49.868 1.00 33.55 136 ALA B N 1
ATOM 4074 C CA . ALA B 1 143 ? -11.263 -8.478 -50.176 1.00 43.86 136 ALA B CA 1
ATOM 4075 C C . ALA B 1 143 ? -10.589 -9.053 -51.401 1.00 45.89 136 ALA B C 1
ATOM 4076 O O . ALA B 1 143 ? -10.283 -10.251 -51.440 1.00 37.20 136 ALA B O 1
ATOM 4083 N N . SER B 1 144 ? -10.380 -8.222 -52.433 1.00 36.57 137 SER B N 1
ATOM 4084 C CA . SER B 1 144 ? -9.738 -8.719 -53.646 1.00 36.31 137 SER B CA 1
ATOM 4085 C C . SER B 1 144 ? -8.295 -9.117 -53.373 1.00 38.72 137 SER B C 1
ATOM 4086 O O . SER B 1 144 ? -7.828 -10.163 -53.853 1.00 43.99 137 SER B O 1
ATOM 4094 N N . TYR B 1 145 ? -7.576 -8.301 -52.605 1.00 42.73 138 TYR B N 1
ATOM 4095 C CA . TYR B 1 145 ? -6.223 -8.670 -52.208 1.00 42.99 138 TYR B CA 1
ATOM 4096 C C . TYR B 1 145 ? -6.218 -10.010 -51.500 1.00 39.55 138 TYR B C 1
ATOM 4097 O O . TYR B 1 145 ? -5.401 -10.883 -51.800 1.00 43.72 138 TYR B O 1
ATOM 4115 N N . LEU B 1 146 ? -7.136 -10.197 -50.559 1.00 38.58 139 LEU B N 1
ATOM 4116 C CA . LEU B 1 146 ? -7.114 -11.418 -49.772 1.00 40.30 139 LEU B CA 1
ATOM 4117 C C . LEU B 1 146 ? -7.493 -12.617 -50.626 1.00 48.92 139 LEU B C 1
ATOM 4118 O O . LEU B 1 146 ? -6.942 -13.706 -50.445 1.00 53.90 139 LEU B O 1
ATOM 4134 N N . ILE B 1 147 ? -8.425 -12.439 -51.566 1.00 43.71 140 ILE B N 1
ATOM 4135 C CA . ILE B 1 147 ? -8.896 -13.585 -52.341 1.00 42.39 140 ILE B CA 1
ATOM 4136 C C . ILE B 1 147 ? -7.814 -14.073 -53.289 1.00 60.49 140 ILE B C 1
ATOM 4137 O O . ILE B 1 147 ? -7.681 -15.281 -53.522 1.00 66.48 140 ILE B O 1
ATOM 4153 N N . THR B 1 148 ? -7.103 -13.161 -53.872 1.00 54.32 141 THR B N 1
ATOM 4154 C CA . THR B 1 148 ? -6.159 -13.510 -54.852 1.00 72.30 141 THR B CA 1
ATOM 4155 C C . THR B 1 148 ? -4.606 -13.519 -54.608 1.00 68.55 141 THR B C 1
ATOM 4156 O O . THR B 1 148 ? -3.936 -13.106 -55.448 1.00 72.55 141 THR B O 1
ATOM 4167 N N . HIS B 1 149 ? -3.929 -13.982 -53.559 1.00 79.15 142 HIS B N 1
ATOM 4168 C CA . HIS B 1 149 ? -4.326 -14.605 -52.335 1.00 82.39 142 HIS B CA 1
ATOM 4169 C C . HIS B 1 149 ? -3.785 -13.812 -51.175 1.00 90.37 142 HIS B C 1
ATOM 4170 O O . HIS B 1 149 ? -2.635 -13.918 -50.795 1.00 93.03 142 HIS B O 1
#

Foldseek 3Di:
DEEEEEDADDPVVVVLRVVLCVLQVHHYDYHHLVDDDDADDAAYEYEYEVVRDDPVSLVVCQVVVLPHYLRYAYEYPCDCVVPPLVSLLSRRNYQEYDNDPPCSVVVSVQVVCVVVVHGYYDPVSVVVNVVD/DDALQEEEEEEDADDPVSVVLQVVLCVLQVYHYDYHHLPDDDDDDALRYEYEAEPVRDDPVSLCVQQVVCVVDHSNYAYEYECDDDCPDLVSQLSRPNYQEYYNDPPCSVVVSVQVNQVSVVHGHYDPVSVVVNVVD

Nearest PDB structures (foldseek):
  5xp0-assembly1_A  TM=9.978E-01  e=3.108E-23  Salmonella enterica subsp. enterica serovar Typhimurium str. LT2
  3kln-assembly1_A  TM=8.882E-01  e=9.698E-08  Vibrio cholerae O1 biovar El Tor
  3kln-assembly4_D  TM=8.857E-01  e=1.168E-07  Vibrio cholerae O1 biovar El Tor
  4yn8-assembly1_A  TM=6.334E-01  e=7.248E-04  Corynebacterium diphtheriae
  5vxn-assembly1_A  TM=5.981E-01  e=1.051E-03  Escherichia coli K-12

Radius of gyration: 20.15 Å; Cα contacts (8 Å, |Δi|>4): 445; chains: 2; bounding box: 34×53×62 Å

B-factor: mean 54.18, std 28.81, range [19.2, 243.71]